Protein AF-A0A512H8Q0-F1 (afdb_monomer_lite)

Structure (mmCIF, N/CA/C/O backbone):
data_AF-A0A512H8Q0-F1
#
_entry.id   AF-A0A512H8Q0-F1
#
loop_
_atom_site.group_PDB
_atom_site.id
_atom_site.type_symbol
_atom_site.label_atom_id
_atom_site.label_alt_id
_atom_site.label_comp_id
_atom_site.label_asym_id
_atom_site.label_entity_id
_atom_site.label_seq_id
_atom_site.pdbx_PDB_ins_code
_atom_site.Cartn_x
_atom_site.Cartn_y
_atom_site.Cartn_z
_atom_site.occupancy
_atom_site.B_iso_or_equiv
_atom_site.auth_seq_id
_atom_site.auth_comp_id
_atom_site.auth_asym_id
_atom_site.auth_atom_id
_atom_site.pdbx_PDB_model_num
ATOM 1 N N . MET A 1 1 ? 45.459 -10.823 -63.710 1.00 65.31 1 MET A N 1
ATOM 2 C CA . MET A 1 1 ? 44.100 -11.395 -63.594 1.00 65.31 1 MET A CA 1
ATOM 3 C C . MET A 1 1 ? 43.844 -12.108 -62.258 1.00 65.31 1 MET A C 1
ATOM 5 O O . MET A 1 1 ? 42.890 -11.710 -61.610 1.00 65.31 1 MET A O 1
ATOM 9 N N . PRO A 1 2 ? 44.660 -13.067 -61.760 1.00 81.81 2 PRO A N 1
ATOM 10 C CA . PRO A 1 2 ? 44.341 -13.763 -60.498 1.00 81.81 2 PRO A CA 1
ATOM 11 C C . PRO A 1 2 ? 44.539 -12.912 -59.225 1.00 81.81 2 PRO A C 1
ATOM 13 O O . PRO A 1 2 ? 43.829 -13.104 -58.246 1.00 81.81 2 PRO A O 1
ATOM 16 N N . LEU A 1 3 ? 45.464 -11.941 -59.235 1.00 86.94 3 LEU A N 1
ATOM 17 C CA . LEU A 1 3 ? 45.763 -11.101 -58.062 1.00 86.94 3 LEU A CA 1
ATOM 18 C C . LEU A 1 3 ? 44.633 -10.124 -57.687 1.00 86.94 3 LEU A C 1
ATOM 20 O O . LEU A 1 3 ? 44.423 -9.879 -56.505 1.00 86.94 3 LEU A O 1
ATOM 24 N N . GLN A 1 4 ? 43.886 -9.599 -58.666 1.00 89.19 4 GLN A N 1
ATOM 25 C CA . GLN A 1 4 ? 42.731 -8.720 -58.412 1.00 89.19 4 GLN A CA 1
ATOM 26 C C . GLN A 1 4 ? 41.608 -9.466 -57.691 1.00 89.19 4 GLN A C 1
ATOM 28 O O . GLN A 1 4 ? 41.115 -8.989 -56.680 1.00 89.19 4 GLN A O 1
ATOM 33 N N . LEU A 1 5 ? 41.282 -10.678 -58.150 1.00 90.75 5 LEU A N 1
ATOM 34 C CA . LEU A 1 5 ? 40.279 -11.530 -57.505 1.00 90.75 5 LEU A CA 1
ATOM 35 C C . LEU A 1 5 ? 40.657 -11.873 -56.058 1.00 90.75 5 LEU A C 1
ATOM 37 O O . LEU A 1 5 ? 39.789 -11.949 -55.192 1.00 90.75 5 LEU A O 1
ATOM 41 N N . LEU A 1 6 ? 41.951 -12.060 -55.786 1.00 93.88 6 LEU A N 1
ATOM 42 C CA . LEU A 1 6 ? 42.441 -12.367 -54.444 1.00 93.88 6 LEU A CA 1
ATOM 43 C C . LEU A 1 6 ? 42.351 -11.148 -53.508 1.00 93.88 6 LEU A C 1
ATOM 45 O O . LEU A 1 6 ? 41.933 -11.292 -52.357 1.00 93.88 6 LEU A O 1
ATOM 49 N N . LEU A 1 7 ? 42.684 -9.950 -54.003 1.00 94.81 7 LEU A N 1
ATOM 50 C CA . LEU A 1 7 ? 42.545 -8.701 -53.248 1.00 94.81 7 LEU A CA 1
ATOM 51 C C . LEU A 1 7 ? 41.072 -8.389 -52.951 1.00 94.81 7 LEU A C 1
ATOM 53 O O . LEU A 1 7 ? 40.727 -8.156 -51.793 1.00 94.81 7 LEU A O 1
ATOM 57 N N . ASP A 1 8 ? 40.206 -8.465 -53.964 1.00 94.25 8 ASP A N 1
ATOM 58 C CA . ASP A 1 8 ? 38.769 -8.218 -53.815 1.00 94.25 8 ASP A CA 1
ATOM 59 C C . ASP A 1 8 ? 38.135 -9.214 -52.841 1.00 94.25 8 ASP A C 1
ATOM 61 O O . ASP A 1 8 ? 37.398 -8.820 -51.937 1.00 94.25 8 ASP A O 1
ATOM 65 N N . GLY A 1 9 ? 38.486 -10.499 -52.947 1.00 95.62 9 GLY A N 1
ATOM 66 C CA . GLY A 1 9 ? 38.035 -11.516 -51.998 1.00 95.62 9 GLY A CA 1
ATOM 67 C C . GLY A 1 9 ? 38.455 -11.200 -50.561 1.00 95.62 9 GLY A C 1
ATOM 68 O O . GLY A 1 9 ? 37.642 -11.295 -49.641 1.00 95.62 9 GLY A O 1
ATOM 69 N N . THR A 1 10 ? 39.698 -10.756 -50.364 1.00 95.81 10 THR A N 1
ATOM 70 C CA . THR A 1 10 ? 40.208 -10.388 -49.034 1.00 95.81 10 THR A CA 1
ATOM 71 C C . THR A 1 10 ? 39.464 -9.176 -48.465 1.00 95.81 10 THR A C 1
ATOM 73 O O . THR A 1 10 ? 39.086 -9.189 -47.293 1.00 95.81 10 THR A O 1
ATOM 76 N N . ILE A 1 11 ? 39.194 -8.154 -49.286 1.00 96.25 11 ILE A N 1
ATOM 77 C CA . ILE A 1 11 ? 38.436 -6.961 -48.878 1.00 96.25 11 ILE A CA 1
ATOM 78 C C . ILE A 1 11 ? 37.004 -7.333 -48.491 1.00 96.25 11 ILE A C 1
ATOM 80 O O . ILE A 1 11 ? 36.524 -6.885 -47.451 1.00 96.25 11 ILE A O 1
ATOM 84 N N . ILE A 1 12 ? 36.333 -8.179 -49.279 1.00 97.00 12 ILE A N 1
ATOM 85 C CA . ILE A 1 12 ? 34.968 -8.638 -48.981 1.00 97.00 12 ILE A CA 1
ATOM 86 C C . ILE A 1 12 ? 34.927 -9.359 -47.631 1.00 97.00 12 ILE A C 1
ATOM 88 O O . ILE A 1 12 ? 34.054 -9.078 -46.808 1.00 97.00 12 ILE A O 1
ATOM 92 N N . VAL A 1 13 ? 35.886 -10.254 -47.373 1.00 97.25 13 VAL A N 1
ATOM 93 C CA . VAL A 1 13 ? 35.975 -10.969 -46.091 1.00 97.25 13 VAL A CA 1
ATOM 94 C C . VAL A 1 13 ? 36.216 -9.994 -44.938 1.00 97.25 13 VAL A C 1
ATOM 96 O O . VAL A 1 13 ? 35.521 -10.064 -43.924 1.00 97.25 13 VAL A O 1
ATOM 99 N N . LEU A 1 14 ? 37.148 -9.051 -45.092 1.00 96.12 14 LEU A N 1
ATOM 100 C CA . LEU A 1 14 ? 37.460 -8.068 -44.052 1.00 96.12 14 LEU A CA 1
ATOM 101 C C . LEU A 1 14 ? 36.260 -7.156 -43.750 1.00 96.12 14 LEU A C 1
ATOM 103 O O . LEU 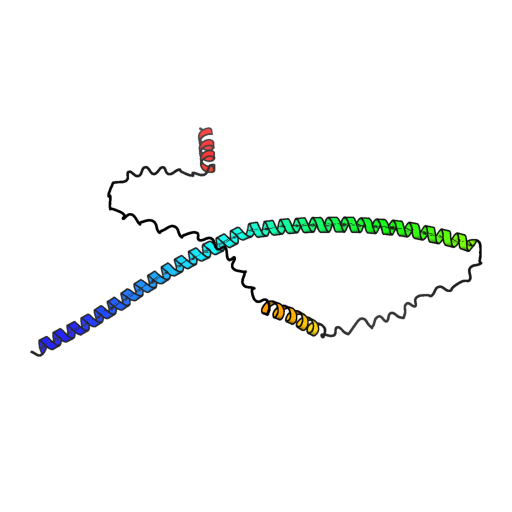A 1 14 ? 35.976 -6.855 -42.589 1.00 96.12 14 LEU A O 1
ATOM 107 N N . LEU A 1 15 ? 35.512 -6.772 -44.785 1.00 97.06 15 LEU A N 1
ATOM 108 C CA . LEU A 1 15 ? 34.300 -5.973 -44.655 1.00 97.06 15 LEU A CA 1
ATOM 109 C C . LEU A 1 15 ? 33.194 -6.741 -43.924 1.00 97.06 15 LEU A C 1
ATOM 111 O O . LEU A 1 15 ? 32.548 -6.182 -43.039 1.00 97.06 15 LEU A O 1
ATOM 115 N N . LEU A 1 16 ? 32.996 -8.021 -44.246 1.00 97.62 16 LEU A N 1
ATOM 116 C CA . LEU A 1 16 ? 32.020 -8.867 -43.553 1.00 97.62 16 LEU A CA 1
ATOM 117 C C . LEU A 1 16 ? 32.330 -8.981 -42.058 1.00 97.62 16 LEU A C 1
ATOM 119 O O . LEU A 1 16 ? 31.420 -8.856 -41.237 1.00 97.62 16 LEU A O 1
ATOM 123 N N . VAL A 1 17 ? 33.604 -9.156 -41.697 1.00 97.38 17 VAL A N 1
ATOM 124 C CA . VAL A 1 17 ? 34.037 -9.178 -40.290 1.00 97.38 17 VAL A CA 1
ATOM 125 C C . VAL A 1 17 ? 33.731 -7.843 -39.606 1.00 97.38 17 VAL A C 1
ATOM 127 O O . VAL A 1 17 ? 33.172 -7.829 -38.508 1.00 97.38 17 VAL A O 1
ATOM 130 N N . PHE A 1 18 ? 34.033 -6.721 -40.263 1.00 96.69 18 PHE A N 1
ATOM 131 C CA . PHE A 1 18 ? 33.781 -5.390 -39.711 1.00 96.69 18 PHE A CA 1
ATOM 132 C C . PHE A 1 18 ? 32.287 -5.111 -39.503 1.00 96.69 18 PHE A C 1
ATOM 134 O O . PHE A 1 18 ? 31.881 -4.656 -38.432 1.00 96.69 18 PHE A O 1
ATOM 141 N N . ILE A 1 19 ? 31.453 -5.434 -40.493 1.00 96.00 19 ILE A N 1
ATOM 142 C CA . ILE A 1 19 ? 29.995 -5.295 -40.391 1.00 96.00 19 ILE A CA 1
ATOM 143 C C . ILE A 1 19 ? 29.460 -6.185 -39.264 1.00 96.00 19 ILE A C 1
ATOM 145 O O . ILE A 1 19 ? 28.655 -5.726 -38.451 1.00 96.00 19 ILE A O 1
ATOM 149 N N . GLY A 1 20 ? 29.937 -7.429 -39.165 1.00 96.19 20 GLY A N 1
ATOM 150 C CA . GLY A 1 20 ? 29.571 -8.336 -38.078 1.00 96.19 20 GLY A CA 1
ATOM 151 C C . GLY A 1 20 ? 29.873 -7.744 -36.699 1.00 96.19 20 GLY A C 1
ATOM 152 O O . GLY A 1 20 ? 29.010 -7.752 -35.817 1.00 96.19 20 GLY A O 1
ATOM 153 N N . TYR A 1 21 ? 31.058 -7.153 -36.533 1.00 95.00 21 TYR A N 1
ATOM 154 C CA . TYR A 1 21 ? 31.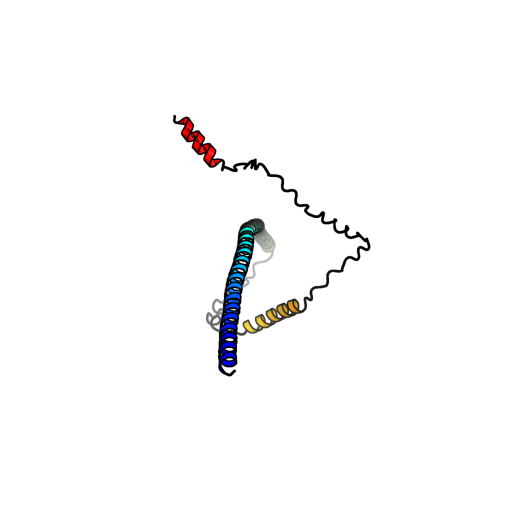446 -6.478 -35.295 1.00 95.00 21 TYR A CA 1
ATOM 155 C C . TYR A 1 21 ? 30.569 -5.252 -34.993 1.00 95.00 21 TYR A C 1
ATOM 157 O O . TYR A 1 21 ? 30.090 -5.096 -33.867 1.00 95.00 21 TYR A O 1
ATOM 165 N N . ALA A 1 22 ? 30.285 -4.420 -36.001 1.00 94.38 22 ALA A N 1
ATOM 166 C CA . ALA A 1 22 ? 29.418 -3.252 -35.853 1.00 94.38 22 ALA A CA 1
ATOM 167 C C . ALA A 1 22 ? 27.994 -3.634 -35.401 1.00 94.38 22 ALA A C 1
ATOM 169 O O . ALA A 1 22 ? 27.418 -2.974 -34.530 1.00 94.38 22 ALA A O 1
ATOM 170 N N . VAL A 1 23 ? 27.436 -4.725 -35.938 1.00 94.75 23 VAL A N 1
ATOM 171 C CA . VAL A 1 23 ? 26.112 -5.233 -35.537 1.00 94.75 23 VAL A CA 1
ATOM 172 C C . VAL A 1 23 ? 26.125 -5.745 -34.097 1.00 94.75 23 VAL A C 1
ATOM 174 O O . VAL A 1 23 ? 25.214 -5.417 -33.333 1.00 94.75 23 VAL A O 1
ATOM 177 N N . LEU A 1 24 ? 27.143 -6.516 -33.701 1.00 91.50 24 LEU A N 1
ATOM 178 C CA . LEU A 1 24 ? 27.253 -7.036 -32.334 1.00 91.50 24 LEU A CA 1
ATOM 179 C C . LEU A 1 24 ? 27.324 -5.894 -31.312 1.00 91.50 24 LEU A C 1
ATOM 181 O O . LEU A 1 24 ? 26.572 -5.886 -30.335 1.00 91.50 24 LEU A O 1
ATOM 185 N N . LEU A 1 25 ? 28.154 -4.890 -31.591 1.00 89.62 25 LEU A N 1
ATOM 186 C CA . LEU A 1 25 ? 28.318 -3.722 -30.731 1.00 89.62 25 LEU A CA 1
ATOM 187 C C . LEU A 1 25 ? 27.028 -2.893 -30.630 1.00 89.62 25 LEU A C 1
ATOM 189 O O . LEU A 1 25 ? 26.637 -2.473 -29.539 1.00 89.62 25 LEU A O 1
ATOM 193 N N . SER A 1 26 ? 26.325 -2.702 -31.752 1.00 90.38 26 SER A N 1
ATOM 194 C CA . SER A 1 26 ? 25.041 -1.990 -31.780 1.00 90.38 26 SER A CA 1
ATOM 195 C C . SER A 1 26 ? 23.987 -2.671 -30.902 1.00 90.38 26 SER A C 1
ATOM 197 O O . SER A 1 26 ? 23.238 -1.996 -30.190 1.00 90.38 26 SER A O 1
ATOM 199 N N . ARG A 1 27 ? 23.949 -4.009 -30.900 1.00 90.62 27 ARG A N 1
ATOM 200 C CA . ARG A 1 27 ? 23.045 -4.776 -30.030 1.00 90.62 27 ARG A CA 1
ATOM 201 C C . ARG A 1 27 ? 23.411 -4.607 -28.560 1.00 90.62 27 ARG A C 1
ATOM 203 O O . ARG A 1 27 ? 22.538 -4.299 -27.759 1.00 90.62 27 ARG A O 1
ATOM 210 N N . GLN A 1 28 ? 24.695 -4.697 -28.230 1.00 88.75 28 GLN A N 1
ATOM 211 C CA . GLN A 1 28 ? 25.172 -4.589 -26.850 1.00 88.75 28 GLN A CA 1
ATOM 212 C C . GLN A 1 28 ? 24.880 -3.211 -26.232 1.00 88.75 28 GLN A C 1
ATOM 214 O O . GLN A 1 28 ? 24.461 -3.119 -25.078 1.00 88.75 28 GLN A O 1
ATOM 219 N N . LEU A 1 29 ? 25.008 -2.139 -27.021 1.00 83.56 29 LEU A N 1
ATOM 220 C CA . LEU A 1 29 ? 24.623 -0.784 -26.610 1.00 83.56 29 LEU A CA 1
ATOM 221 C C . LEU A 1 29 ? 23.106 -0.628 -26.423 1.00 83.56 29 LEU A C 1
ATOM 223 O O . LEU A 1 29 ? 22.670 0.066 -25.501 1.00 83.56 29 LEU A O 1
ATOM 227 N N . LYS A 1 30 ? 22.294 -1.264 -27.280 1.00 87.50 30 LYS A N 1
ATOM 228 C CA . LYS A 1 30 ? 20.827 -1.239 -27.164 1.00 87.50 30 LYS A CA 1
ATOM 229 C C . LYS A 1 30 ? 20.333 -2.008 -25.943 1.00 87.50 30 LYS A C 1
ATOM 231 O O . LYS A 1 30 ? 19.488 -1.484 -25.223 1.00 87.50 30 LYS A O 1
ATOM 236 N N . ASP A 1 31 ? 20.876 -3.192 -25.682 1.00 86.69 31 ASP A N 1
ATOM 237 C CA . ASP A 1 31 ? 20.482 -4.017 -24.536 1.00 86.69 31 ASP A CA 1
ATOM 238 C C . ASP A 1 31 ? 20.836 -3.324 -23.215 1.00 86.69 31 ASP A C 1
ATOM 240 O O . ASP A 1 31 ? 20.024 -3.279 -22.291 1.00 86.69 31 ASP A O 1
ATOM 244 N N . LEU A 1 32 ? 22.002 -2.676 -23.143 1.00 80.94 32 LEU A N 1
ATOM 245 C CA . LEU A 1 32 ? 22.404 -1.945 -21.943 1.00 80.94 32 LEU A CA 1
ATOM 246 C C . LEU A 1 32 ? 21.523 -0.713 -21.681 1.00 80.94 32 LEU A C 1
ATOM 248 O O . LEU A 1 32 ? 21.196 -0.429 -20.529 1.00 80.94 32 LEU A O 1
ATOM 252 N N . ARG A 1 33 ? 21.112 0.006 -22.735 1.00 88.06 33 ARG A N 1
ATOM 253 C CA . ARG A 1 33 ? 20.141 1.109 -22.629 1.00 88.06 33 ARG A CA 1
ATOM 254 C C . ARG A 1 33 ? 18.773 0.610 -22.179 1.00 88.06 33 ARG A C 1
ATOM 256 O O . ARG A 1 33 ? 18.234 1.134 -21.213 1.00 88.06 33 ARG A O 1
ATOM 263 N N . ARG A 1 34 ? 18.266 -0.450 -22.809 1.00 89.00 34 ARG A N 1
ATOM 264 C CA . ARG A 1 34 ? 16.981 -1.059 -22.454 1.00 89.00 34 ARG A CA 1
ATOM 265 C C . ARG A 1 34 ? 16.946 -1.497 -20.989 1.00 89.00 34 ARG A C 1
ATOM 267 O O . ARG A 1 34 ? 15.969 -1.211 -20.307 1.00 89.00 34 ARG A O 1
ATOM 274 N N . ASN A 1 35 ? 18.017 -2.118 -20.497 1.00 85.19 35 ASN A N 1
ATOM 275 C CA . ASN A 1 35 ? 18.108 -2.529 -19.095 1.00 85.19 35 ASN A CA 1
ATOM 276 C C . ASN A 1 35 ? 18.095 -1.324 -18.142 1.00 85.19 35 ASN A C 1
ATOM 278 O O . ASN A 1 35 ? 17.470 -1.387 -17.088 1.00 85.19 35 ASN A O 1
ATOM 282 N N . ARG A 1 36 ? 18.751 -0.211 -18.503 1.00 87.88 36 ARG A N 1
ATOM 283 C CA . ARG A 1 36 ? 18.692 1.032 -17.712 1.00 87.88 36 ARG A CA 1
ATOM 284 C C . ARG A 1 36 ? 17.281 1.619 -17.688 1.00 87.88 36 ARG A C 1
ATOM 286 O O . ARG A 1 36 ? 16.812 1.991 -16.617 1.00 87.88 36 ARG A O 1
ATOM 293 N N . ASP A 1 37 ? 16.602 1.652 -18.830 1.00 90.81 37 ASP A N 1
ATOM 294 C CA . ASP A 1 37 ? 15.233 2.168 -18.938 1.00 90.81 37 ASP A CA 1
ATOM 295 C C . ASP A 1 37 ? 14.238 1.303 -18.149 1.00 90.81 37 ASP A C 1
ATOM 297 O O . ASP A 1 37 ? 13.334 1.818 -17.492 1.00 90.81 37 ASP A O 1
ATOM 301 N N . GLU A 1 38 ? 14.407 -0.019 -18.181 1.00 91.50 38 GLU A N 1
ATOM 302 C CA . GLU A 1 38 ? 13.594 -0.957 -17.407 1.00 91.50 38 GLU A CA 1
ATOM 303 C C . GLU A 1 38 ? 13.810 -0.786 -15.899 1.00 91.50 38 GLU A C 1
ATOM 305 O O . GLU A 1 38 ? 12.839 -0.699 -15.150 1.00 91.50 38 GLU A O 1
ATOM 310 N N . MET A 1 39 ? 15.060 -0.631 -15.455 1.00 91.00 39 MET A N 1
ATOM 311 C CA . MET A 1 39 ? 15.367 -0.333 -14.052 1.00 91.00 39 MET A CA 1
ATOM 312 C C . MET A 1 39 ? 14.781 1.007 -13.612 1.00 91.00 39 MET A C 1
ATOM 314 O O . MET A 1 39 ? 14.199 1.089 -12.532 1.00 91.00 39 MET A O 1
ATOM 318 N N . ALA A 1 40 ? 14.863 2.040 -14.456 1.00 93.62 40 ALA A N 1
ATOM 319 C CA . ALA A 1 40 ? 14.232 3.326 -14.178 1.00 93.62 40 ALA A CA 1
ATOM 320 C C . ALA A 1 40 ? 12.716 3.165 -13.984 1.00 93.62 40 ALA A C 1
ATOM 322 O O . ALA A 1 40 ? 12.167 3.661 -13.000 1.00 93.62 40 ALA A O 1
ATOM 323 N N . ARG A 1 41 ? 12.042 2.392 -14.848 1.00 94.81 41 ARG A N 1
ATOM 324 C CA . ARG A 1 41 ? 10.612 2.081 -14.678 1.00 94.81 41 ARG A CA 1
ATOM 325 C C . ARG A 1 41 ? 10.340 1.342 -13.372 1.00 94.81 41 ARG A C 1
ATOM 327 O O . ARG A 1 41 ? 9.460 1.765 -12.628 1.00 94.81 41 ARG A O 1
ATOM 334 N N . ILE A 1 42 ? 11.103 0.296 -13.055 1.00 95.38 42 ILE A N 1
ATOM 335 C CA . ILE A 1 42 ? 10.925 -0.462 -11.808 1.00 95.38 42 ILE A CA 1
ATOM 336 C C . ILE A 1 42 ? 11.054 0.465 -10.599 1.00 95.38 42 ILE A C 1
ATOM 338 O O . ILE A 1 42 ? 10.168 0.464 -9.749 1.00 95.38 42 ILE A O 1
ATOM 342 N N . ILE A 1 43 ? 12.083 1.315 -10.556 1.00 95.12 43 ILE A N 1
ATOM 343 C CA . ILE A 1 43 ? 12.289 2.280 -9.468 1.00 95.12 43 ILE A CA 1
ATOM 344 C C . ILE A 1 43 ? 11.096 3.234 -9.348 1.00 95.12 43 ILE A C 1
ATOM 346 O O . ILE A 1 43 ? 10.610 3.447 -8.239 1.00 95.12 43 ILE A O 1
ATOM 350 N N . THR A 1 44 ? 10.575 3.763 -10.462 1.00 96.25 44 THR A N 1
ATOM 351 C CA . THR A 1 44 ? 9.387 4.637 -10.417 1.00 96.25 44 THR A CA 1
ATOM 352 C C . THR A 1 44 ? 8.159 3.912 -9.869 1.00 96.25 44 THR A C 1
ATOM 354 O O . THR A 1 44 ? 7.510 4.424 -8.961 1.00 96.25 44 THR A O 1
ATOM 357 N N . THR A 1 45 ? 7.878 2.691 -10.334 1.00 95.12 45 THR A N 1
ATOM 358 C CA . THR A 1 45 ? 6.735 1.900 -9.847 1.00 95.12 45 THR A CA 1
ATOM 359 C C . THR A 1 45 ? 6.901 1.455 -8.396 1.00 95.12 45 THR A C 1
ATOM 361 O O . THR A 1 45 ? 5.930 1.416 -7.647 1.00 95.12 45 THR A O 1
ATOM 364 N N . PHE A 1 46 ? 8.130 1.157 -7.972 1.00 95.31 46 PHE A N 1
ATOM 365 C CA . PHE A 1 46 ? 8.451 0.813 -6.594 1.00 95.31 46 PHE A CA 1
ATOM 366 C C . PHE A 1 46 ? 8.270 2.018 -5.671 1.00 95.31 46 PHE A C 1
ATOM 368 O O . PHE A 1 46 ? 7.686 1.876 -4.597 1.00 95.31 46 PHE A O 1
ATOM 375 N N . ASN A 1 47 ? 8.712 3.203 -6.098 1.00 96.31 47 ASN A N 1
ATOM 376 C CA . ASN A 1 47 ? 8.493 4.441 -5.358 1.00 96.31 47 ASN A CA 1
ATOM 377 C C . ASN A 1 47 ? 6.992 4.755 -5.266 1.00 96.31 47 ASN A C 1
ATOM 379 O O . ASN A 1 47 ? 6.488 4.982 -4.174 1.00 96.31 47 ASN A O 1
ATOM 383 N N . GLU A 1 48 ? 6.237 4.639 -6.364 1.00 95.88 48 GLU A N 1
ATOM 384 C CA . GLU A 1 48 ? 4.778 4.818 -6.334 1.00 95.88 48 GLU A CA 1
ATOM 385 C C . GLU A 1 48 ? 4.092 3.822 -5.381 1.00 95.88 48 GLU A C 1
ATOM 387 O O . GLU A 1 48 ? 3.231 4.203 -4.584 1.00 95.88 48 GLU A O 1
ATOM 392 N N . ALA A 1 49 ? 4.481 2.544 -5.427 1.00 94.38 49 ALA A N 1
ATOM 393 C CA . ALA A 1 49 ? 3.954 1.520 -4.529 1.00 94.38 49 ALA A CA 1
ATOM 394 C C . ALA A 1 49 ? 4.299 1.814 -3.061 1.00 94.38 49 ALA A C 1
ATOM 396 O O . ALA A 1 49 ? 3.437 1.670 -2.192 1.00 94.38 49 ALA A O 1
ATOM 397 N N . THR A 1 50 ? 5.524 2.270 -2.793 1.00 95.94 50 THR A N 1
ATOM 398 C CA . THR A 1 50 ? 5.987 2.659 -1.454 1.00 95.94 50 THR A CA 1
ATOM 399 C C . THR A 1 50 ? 5.223 3.879 -0.951 1.00 95.94 50 THR A C 1
ATOM 401 O O . THR A 1 50 ? 4.644 3.819 0.129 1.00 95.94 50 THR A O 1
ATOM 404 N N . ALA A 1 51 ? 5.083 4.929 -1.762 1.00 95.06 51 ALA A N 1
ATOM 405 C CA . ALA A 1 51 ? 4.295 6.113 -1.428 1.00 95.06 51 ALA A CA 1
ATOM 406 C C . ALA A 1 51 ? 2.822 5.761 -1.155 1.00 95.06 51 ALA A C 1
ATOM 408 O O . ALA A 1 51 ? 2.209 6.273 -0.216 1.00 95.06 51 ALA A O 1
ATOM 409 N N . ARG A 1 52 ? 2.236 4.836 -1.929 1.00 93.06 52 ARG A N 1
ATOM 410 C CA . ARG A 1 52 ? 0.876 4.330 -1.678 1.00 93.06 52 ARG A CA 1
ATOM 411 C C . ARG A 1 52 ? 0.791 3.551 -0.361 1.00 93.06 52 ARG A C 1
ATOM 413 O O . ARG A 1 52 ? -0.217 3.676 0.337 1.00 93.06 52 ARG A O 1
ATOM 420 N N . ALA A 1 53 ? 1.810 2.765 -0.020 1.00 94.75 53 ALA A N 1
ATOM 421 C CA . ALA A 1 53 ? 1.881 2.044 1.249 1.00 94.75 53 ALA A CA 1
ATOM 422 C C . ALA A 1 53 ? 2.019 3.010 2.438 1.00 94.75 53 ALA A C 1
ATOM 424 O O . ALA A 1 53 ? 1.245 2.909 3.391 1.00 94.75 53 ALA A O 1
ATOM 425 N N . GLU A 1 54 ? 2.914 3.996 2.346 1.00 95.44 54 GLU A N 1
ATOM 426 C CA . GLU A 1 54 ? 3.089 5.064 3.338 1.00 95.44 54 GLU A CA 1
ATOM 427 C C . GLU A 1 54 ? 1.794 5.856 3.545 1.00 95.44 54 GLU A C 1
ATOM 429 O O . GLU A 1 54 ? 1.367 6.060 4.681 1.00 95.44 54 GLU A O 1
ATOM 434 N N . ALA A 1 55 ? 1.090 6.204 2.462 1.00 93.69 55 ALA A N 1
ATOM 435 C CA . ALA A 1 55 ? -0.221 6.852 2.523 1.00 93.69 55 ALA A CA 1
ATOM 436 C C . ALA A 1 55 ? -1.330 5.944 3.098 1.00 93.69 55 ALA A C 1
ATOM 438 O O . ALA A 1 55 ? -2.366 6.434 3.565 1.00 93.69 55 ALA A O 1
ATOM 439 N N . GLY A 1 56 ? -1.140 4.623 3.079 1.00 93.50 56 GLY A N 1
ATOM 440 C CA . GLY A 1 56 ? -2.049 3.638 3.666 1.00 93.50 56 GLY A CA 1
ATOM 441 C C . GLY A 1 56 ? -1.957 3.556 5.192 1.00 93.50 56 GLY A C 1
ATOM 442 O O . GLY A 1 56 ? -2.985 3.387 5.850 1.00 93.50 56 GLY A O 1
ATOM 443 N N . ILE A 1 57 ? -0.767 3.748 5.768 1.00 95.62 57 ILE A N 1
ATOM 444 C CA . ILE A 1 57 ? -0.523 3.708 7.223 1.00 95.62 57 ILE A CA 1
ATOM 445 C C . ILE A 1 57 ? -1.462 4.640 8.013 1.00 95.62 57 ILE A C 1
ATOM 447 O O . ILE A 1 57 ? -2.128 4.156 8.932 1.00 95.62 57 ILE A O 1
ATOM 451 N N . PRO A 1 58 ? -1.597 5.944 7.689 1.00 94.69 58 PRO A N 1
ATOM 452 C CA . PRO A 1 58 ? -2.484 6.829 8.440 1.00 94.69 58 PRO A CA 1
ATOM 453 C C . PRO A 1 58 ? -3.958 6.441 8.284 1.00 94.69 58 PRO A C 1
ATOM 455 O O . PRO A 1 58 ? -4.734 6.603 9.224 1.00 94.69 58 PRO A O 1
ATOM 458 N N . ARG A 1 59 ? -4.357 5.879 7.135 1.00 93.69 59 ARG A N 1
ATOM 459 C CA . ARG A 1 59 ? -5.729 5.385 6.922 1.00 93.69 59 ARG A CA 1
ATOM 460 C C . ARG A 1 59 ? -6.022 4.169 7.794 1.00 93.69 59 ARG A C 1
ATOM 462 O O . ARG A 1 59 ? -7.073 4.122 8.431 1.00 93.69 59 ARG A O 1
ATOM 469 N N . LEU A 1 60 ? -5.092 3.215 7.852 1.00 94.94 60 LEU A N 1
ATOM 470 C CA . LEU A 1 60 ? -5.195 2.049 8.729 1.00 94.94 60 LEU A CA 1
ATOM 471 C C . LEU A 1 60 ? -5.232 2.475 10.195 1.00 94.94 60 LEU A C 1
ATOM 473 O O . LEU A 1 60 ? -6.102 2.019 10.930 1.00 94.94 60 LEU A O 1
ATOM 477 N N . ARG A 1 61 ? -4.362 3.407 10.597 1.00 96.44 61 ARG A N 1
ATOM 478 C CA . ARG A 1 61 ? -4.361 3.967 11.952 1.00 96.44 61 ARG A CA 1
ATOM 479 C C . ARG A 1 61 ? -5.697 4.622 12.294 1.00 96.44 61 ARG A C 1
ATOM 481 O O . ARG A 1 61 ? -6.269 4.303 13.327 1.00 96.44 61 ARG A O 1
ATOM 488 N N . LYS A 1 62 ? -6.224 5.483 11.421 1.00 96.44 62 LYS A N 1
ATOM 489 C CA . LYS A 1 62 ? -7.526 6.133 11.624 1.00 96.44 62 LYS A CA 1
ATOM 490 C C . LYS A 1 62 ? -8.652 5.105 11.761 1.00 96.44 62 LYS A C 1
ATOM 492 O O . LYS A 1 62 ? -9.456 5.202 12.679 1.00 96.44 62 LYS A O 1
ATOM 497 N N . THR A 1 63 ? -8.669 4.096 10.893 1.00 95.19 63 THR A N 1
ATOM 498 C CA . THR A 1 63 ? -9.671 3.018 10.937 1.00 95.19 63 THR A CA 1
ATOM 499 C C . THR A 1 63 ? -9.555 2.206 12.229 1.00 95.19 63 THR A C 1
ATOM 501 O O . THR A 1 63 ? -10.566 1.869 12.836 1.00 95.19 63 THR A O 1
ATOM 504 N N . ALA A 1 64 ? -8.333 1.923 12.684 1.00 95.94 64 ALA A N 1
ATOM 505 C CA . ALA A 1 64 ? -8.087 1.231 13.944 1.00 95.94 64 ALA A CA 1
ATOM 506 C C . ALA A 1 64 ? -8.510 2.072 15.160 1.00 95.94 64 ALA A C 1
ATOM 508 O O . ALA A 1 64 ? -9.102 1.533 16.089 1.00 95.94 64 ALA A O 1
ATOM 509 N N . GLU A 1 65 ? -8.260 3.385 15.149 1.00 97.06 65 GLU A N 1
ATOM 510 C CA . GLU A 1 65 ? -8.725 4.305 16.195 1.00 97.06 65 GLU A CA 1
ATOM 511 C C . GLU A 1 65 ? -10.260 4.390 16.231 1.00 97.06 65 GLU A C 1
ATOM 513 O O . GLU A 1 65 ? -10.856 4.335 17.306 1.00 97.06 65 GLU A O 1
ATOM 518 N N . GLU A 1 66 ? -10.920 4.473 15.073 1.00 96.44 66 GLU A N 1
ATOM 519 C CA . GLU A 1 66 ? -12.385 4.465 14.967 1.00 96.44 66 GLU A CA 1
ATOM 520 C C . GLU A 1 66 ? -12.988 3.139 15.452 1.00 96.44 66 GLU A C 1
ATOM 522 O O . GLU A 1 66 ? -13.912 3.145 16.268 1.00 96.44 66 GLU A O 1
ATOM 527 N N . ALA A 1 67 ? -12.433 2.006 15.016 1.00 95.56 67 ALA A N 1
ATOM 528 C CA . ALA A 1 67 ? -12.844 0.684 15.482 1.00 95.56 67 ALA A CA 1
ATOM 529 C C . ALA A 1 67 ? -12.600 0.510 16.990 1.00 95.56 67 ALA A C 1
ATOM 531 O O . ALA A 1 67 ? -13.441 -0.053 17.689 1.00 95.56 67 ALA A O 1
ATOM 532 N N . GLY A 1 68 ? -11.485 1.038 17.504 1.00 96.00 68 GLY A N 1
ATOM 533 C CA . GLY A 1 68 ? -11.159 1.044 18.927 1.00 96.00 68 GLY A CA 1
ATOM 534 C C . GLY A 1 68 ? -12.180 1.822 19.754 1.00 96.00 68 GLY A C 1
ATOM 535 O O . GLY A 1 68 ? -12.660 1.302 20.757 1.00 96.00 68 GLY A O 1
ATOM 536 N N . ARG A 1 69 ? -12.582 3.019 19.305 1.00 97.00 69 ARG A N 1
ATOM 537 C CA . ARG A 1 69 ? -13.644 3.806 19.962 1.00 97.00 69 ARG A CA 1
ATOM 538 C C . ARG A 1 69 ? -14.987 3.078 19.949 1.00 97.00 69 ARG A C 1
ATOM 540 O O . ARG A 1 69 ? -15.638 2.987 20.981 1.00 97.00 69 ARG A O 1
ATOM 547 N N . ALA A 1 70 ? -15.379 2.511 18.807 1.00 96.12 70 ALA A N 1
ATOM 548 C CA . ALA A 1 70 ? -16.628 1.757 18.702 1.00 96.12 70 ALA A CA 1
ATOM 549 C C . ALA A 1 70 ? -16.645 0.518 19.619 1.00 96.12 70 ALA A C 1
ATOM 551 O O . ALA A 1 70 ? -17.683 0.170 20.195 1.00 96.12 70 ALA A O 1
ATOM 552 N N . LEU A 1 71 ? -15.495 -0.148 19.767 1.00 96.94 71 LEU A N 1
ATOM 553 C CA . LEU A 1 71 ? -15.337 -1.268 20.686 1.00 96.94 71 LEU A CA 1
ATOM 554 C C . LEU A 1 71 ? -15.408 -0.810 22.146 1.00 96.94 71 LEU A C 1
ATOM 556 O O . LEU A 1 71 ? -16.123 -1.437 22.923 1.00 96.94 71 LEU A O 1
ATOM 560 N N . ASP A 1 72 ? -14.724 0.274 22.513 1.00 97.25 72 ASP A N 1
ATOM 561 C CA . ASP A 1 72 ? -14.751 0.819 23.876 1.00 97.25 72 ASP A CA 1
ATOM 562 C C . ASP A 1 72 ? -16.169 1.243 24.287 1.00 97.25 72 ASP A C 1
ATOM 564 O O . ASP A 1 72 ? -16.650 0.849 25.350 1.00 97.25 72 ASP A O 1
ATOM 568 N N . ASP A 1 73 ? -16.907 1.906 23.392 1.00 97.50 73 ASP A N 1
ATOM 569 C CA . ASP A 1 73 ? -18.324 2.233 23.591 1.00 97.50 73 ASP A CA 1
ATOM 570 C C . ASP A 1 73 ? -19.173 0.977 23.832 1.00 97.50 73 ASP A C 1
ATOM 572 O O . ASP A 1 73 ? -20.062 0.957 24.689 1.00 97.50 73 ASP A O 1
ATOM 576 N N . SER A 1 74 ? -18.916 -0.087 23.069 1.00 96.44 74 SER A N 1
ATOM 577 C CA . SER A 1 74 ? -19.640 -1.355 23.196 1.00 96.44 74 SER A CA 1
ATOM 578 C C . SER A 1 74 ? -19.306 -2.068 24.508 1.00 96.44 74 SER A C 1
ATOM 580 O O . SER A 1 74 ? -20.205 -2.582 25.177 1.00 96.44 74 SER A O 1
ATOM 582 N N . VAL A 1 75 ? -18.035 -2.056 24.915 1.00 97.69 75 VAL A N 1
ATOM 583 C CA . VAL A 1 75 ? -17.573 -2.605 26.197 1.00 97.69 75 VAL A CA 1
ATOM 584 C C . VAL A 1 75 ? -18.154 -1.812 27.364 1.00 97.69 75 VAL A C 1
ATOM 586 O O . VAL A 1 75 ? -18.618 -2.413 28.332 1.00 97.69 75 VAL A O 1
ATOM 589 N N . SER A 1 76 ? -18.179 -0.483 27.272 1.00 97.62 76 SER A N 1
ATOM 590 C CA . SER A 1 76 ? -18.779 0.398 28.274 1.00 97.62 76 SER A CA 1
ATOM 591 C C . SER A 1 76 ? -20.266 0.083 28.466 1.00 97.62 76 SER A C 1
ATOM 593 O O . SER A 1 76 ? -20.692 -0.222 29.580 1.00 97.62 76 SER A O 1
ATOM 595 N N . LYS A 1 77 ? -21.036 -0.004 27.372 1.00 96.88 77 LYS A N 1
ATOM 596 C CA . LYS A 1 77 ? -22.455 -0.408 27.410 1.00 96.88 77 LYS A CA 1
ATOM 597 C C . LYS A 1 77 ? -22.655 -1.793 28.023 1.00 96.88 77 LYS A C 1
ATOM 599 O O . LYS A 1 77 ? -23.562 -1.980 28.831 1.00 96.88 77 LYS A O 1
ATOM 604 N N . ALA A 1 78 ? -21.812 -2.762 27.664 1.00 97.25 78 ALA A N 1
ATOM 605 C CA . ALA A 1 78 ? -21.879 -4.108 28.224 1.00 97.25 78 ALA A CA 1
ATOM 606 C C . ALA A 1 78 ? -21.585 -4.123 29.734 1.00 97.25 78 ALA A C 1
ATOM 608 O O . ALA A 1 78 ? -22.240 -4.858 30.471 1.00 97.25 78 ALA A O 1
ATOM 609 N N . ARG A 1 79 ? -20.638 -3.300 30.210 1.00 97.31 79 ARG A N 1
ATOM 610 C CA . ARG A 1 79 ? -20.350 -3.137 31.645 1.00 97.31 79 ARG A CA 1
ATOM 611 C C . ARG A 1 79 ? -21.537 -2.535 32.387 1.00 97.31 79 ARG A C 1
ATOM 613 O O . ARG A 1 79 ? -21.954 -3.118 33.379 1.00 97.31 79 ARG A O 1
ATOM 620 N N . THR A 1 80 ? -22.126 -1.455 31.872 1.00 97.25 80 THR A N 1
ATOM 621 C CA . THR A 1 80 ? -23.339 -0.864 32.459 1.00 97.25 80 THR A CA 1
ATOM 622 C C . THR A 1 80 ? -24.468 -1.887 32.542 1.00 97.25 80 THR A C 1
ATOM 624 O O . THR A 1 80 ? -25.032 -2.089 33.610 1.00 97.25 80 THR A O 1
ATOM 627 N N . LEU A 1 81 ? -24.733 -2.622 31.458 1.00 97.12 81 LEU A N 1
ATOM 628 C CA . LEU A 1 81 ? -25.774 -3.651 31.453 1.00 97.12 81 LEU A CA 1
ATOM 629 C C . LEU A 1 81 ? -25.483 -4.786 32.448 1.00 97.12 81 LEU A C 1
ATOM 631 O O . LEU A 1 81 ? -26.399 -5.301 33.086 1.00 97.12 81 LEU A O 1
ATOM 635 N N . ARG A 1 82 ? -24.213 -5.186 32.592 1.00 97.06 82 ARG A N 1
ATOM 636 C CA . ARG A 1 82 ? -23.789 -6.173 33.595 1.00 97.06 82 ARG A CA 1
ATOM 637 C C . ARG A 1 82 ? -24.067 -5.671 35.009 1.00 97.06 82 ARG A C 1
ATOM 639 O O . ARG A 1 82 ? -24.522 -6.451 35.841 1.00 97.06 82 ARG A O 1
ATOM 646 N N . ASP A 1 83 ? -23.774 -4.407 35.280 1.00 97.50 83 ASP A N 1
ATOM 647 C CA . ASP A 1 83 ? -24.002 -3.794 36.589 1.00 97.50 83 ASP A CA 1
ATOM 648 C C . ASP A 1 83 ? -25.501 -3.690 36.897 1.00 97.50 83 ASP A C 1
ATOM 650 O O . ASP A 1 83 ? -25.926 -4.070 37.988 1.00 97.50 83 ASP A O 1
ATOM 654 N N . ASP A 1 84 ? -26.317 -3.311 35.911 1.00 96.62 84 ASP A N 1
ATOM 655 C CA . ASP A 1 84 ? -27.779 -3.289 36.032 1.00 96.62 84 ASP A CA 1
ATOM 656 C C . ASP A 1 84 ? -28.352 -4.693 36.290 1.00 96.62 84 ASP A C 1
ATOM 658 O O . ASP A 1 84 ? -29.214 -4.879 37.154 1.00 96.62 84 ASP A O 1
ATOM 662 N N . LEU A 1 85 ? -27.855 -5.710 35.575 1.00 97.25 85 LEU A N 1
ATOM 663 C CA . LEU A 1 85 ? -28.236 -7.107 35.799 1.00 97.25 85 LEU A CA 1
ATOM 664 C C . LEU A 1 85 ? -27.830 -7.585 37.196 1.00 97.25 85 LEU A C 1
ATOM 666 O O . LEU A 1 85 ? -28.638 -8.224 37.870 1.00 97.25 85 LEU A O 1
ATOM 670 N N . ALA A 1 86 ? -26.620 -7.257 37.653 1.00 96.75 86 ALA A N 1
ATOM 671 C CA . ALA A 1 86 ? -26.166 -7.591 39.002 1.00 96.75 86 ALA A CA 1
ATOM 672 C C . ALA A 1 86 ? -27.065 -6.943 40.069 1.00 96.75 86 ALA A C 1
ATOM 674 O O . ALA A 1 86 ? -27.490 -7.620 41.007 1.00 96.75 86 ALA A O 1
ATOM 675 N N . TYR A 1 87 ? -27.439 -5.675 39.876 1.00 97.12 87 TYR A N 1
ATOM 676 C CA . TYR A 1 87 ? -28.362 -4.963 40.759 1.00 97.12 87 TYR A CA 1
ATOM 677 C C . TYR A 1 87 ? -29.755 -5.611 40.801 1.00 97.12 87 TYR A C 1
ATOM 679 O O . TYR A 1 87 ? -30.335 -5.791 41.876 1.00 97.12 87 TYR A O 1
ATOM 687 N N . MET A 1 88 ? -30.303 -5.998 39.644 1.00 96.88 88 MET A N 1
ATOM 688 C CA . MET A 1 88 ? -31.593 -6.691 39.587 1.00 96.88 88 MET A CA 1
ATOM 689 C C . MET A 1 88 ? -31.551 -8.052 40.284 1.00 96.88 88 MET A C 1
ATOM 691 O O . MET A 1 88 ? -32.515 -8.398 40.965 1.00 96.88 88 MET A O 1
ATOM 695 N N . VAL A 1 89 ? -30.453 -8.803 40.152 1.00 95.81 89 VAL A N 1
ATOM 696 C CA . VAL A 1 89 ? -30.277 -10.098 40.830 1.00 95.81 89 VAL A CA 1
ATOM 697 C C . VAL A 1 89 ? -30.235 -9.920 42.345 1.00 95.81 89 VAL A C 1
ATOM 699 O O . VAL A 1 89 ? -30.977 -10.602 43.046 1.00 95.81 89 VAL A O 1
ATOM 702 N N . GLU A 1 90 ? -29.452 -8.969 42.857 1.00 96.00 90 GLU A N 1
ATOM 703 C CA . GLU A 1 90 ? -29.378 -8.692 44.298 1.00 96.00 90 GLU A CA 1
ATOM 704 C C . GLU A 1 90 ? -30.743 -8.265 44.864 1.00 96.00 90 GLU A C 1
ATOM 706 O O . GLU A 1 90 ? -31.180 -8.715 45.928 1.00 96.00 90 GLU A O 1
ATOM 711 N N . ARG A 1 91 ? -31.485 -7.445 44.112 1.00 94.75 91 ARG A N 1
ATOM 712 C CA . ARG A 1 91 ? -32.831 -7.032 44.514 1.00 94.75 91 ARG A CA 1
ATOM 713 C C . ARG A 1 91 ? -33.843 -8.178 44.446 1.00 94.75 91 ARG A C 1
ATOM 715 O O . ARG A 1 91 ? -34.698 -8.270 45.330 1.00 94.75 91 ARG A O 1
ATOM 722 N N . ALA A 1 92 ? -33.753 -9.041 43.436 1.00 94.75 92 ALA A N 1
ATOM 723 C CA . ALA A 1 92 ? -34.595 -10.225 43.298 1.00 94.75 92 ALA A CA 1
ATOM 724 C C . ALA A 1 92 ? -34.337 -11.238 44.421 1.00 94.75 92 ALA A C 1
ATOM 726 O O . ALA A 1 92 ? -35.301 -11.758 44.977 1.00 94.75 92 ALA A O 1
ATOM 727 N N . ASP A 1 93 ? -33.080 -11.453 44.811 1.00 94.69 93 ASP A N 1
ATOM 728 C CA . ASP A 1 93 ? -32.702 -12.325 45.930 1.00 94.69 93 ASP A CA 1
ATOM 729 C C . ASP A 1 93 ? -33.296 -11.829 47.262 1.00 94.69 93 ASP A C 1
ATOM 731 O O . ASP A 1 93 ? -33.928 -12.580 48.015 1.00 94.69 93 ASP A O 1
ATOM 735 N N . GLY A 1 94 ? -33.243 -10.512 47.493 1.00 93.69 94 GLY A N 1
ATOM 736 C CA . GLY A 1 94 ? -33.918 -9.881 48.628 1.00 93.69 94 GLY A CA 1
ATOM 737 C C . GLY A 1 94 ? -35.445 -10.053 48.605 1.00 93.69 94 GLY A C 1
ATOM 738 O O . GLY A 1 94 ? -36.063 -10.258 49.655 1.00 93.69 94 GLY A O 1
ATOM 739 N N . MET A 1 95 ? -36.082 -9.993 47.429 1.00 92.00 95 MET A N 1
ATOM 740 C CA . MET A 1 95 ? -37.523 -10.255 47.293 1.00 92.00 95 MET A CA 1
ATOM 741 C C . MET A 1 95 ? -37.867 -11.737 47.475 1.00 92.00 95 MET A C 1
ATOM 743 O O . MET A 1 95 ? -38.859 -12.042 48.140 1.00 92.00 95 MET A O 1
ATOM 747 N N . ALA A 1 96 ? -37.044 -12.648 46.955 1.00 94.50 96 ALA A N 1
ATOM 748 C CA . ALA A 1 96 ? -37.200 -14.089 47.116 1.00 94.50 96 ALA A CA 1
ATOM 749 C C . ALA A 1 96 ? -37.101 -14.495 48.592 1.00 94.50 96 ALA A C 1
ATOM 751 O O . ALA A 1 96 ? -37.983 -15.196 49.085 1.00 94.50 96 ALA A O 1
ATOM 752 N N . THR A 1 97 ? -36.124 -13.957 49.329 1.00 93.06 97 THR A N 1
ATOM 753 C CA . THR A 1 97 ? -35.962 -14.185 50.777 1.00 93.06 97 THR A CA 1
ATOM 754 C C . THR A 1 97 ? -37.191 -13.721 51.574 1.00 93.06 97 THR A C 1
ATOM 756 O O . THR A 1 97 ? -37.671 -14.400 52.488 1.00 93.06 97 THR A O 1
ATOM 759 N N . ARG A 1 98 ? -37.762 -12.562 51.215 1.00 91.25 98 ARG A N 1
ATOM 760 C CA . ARG A 1 98 ? -38.994 -12.049 51.844 1.00 91.25 98 ARG A CA 1
ATOM 761 C C . ARG A 1 98 ? -40.207 -12.913 51.518 1.00 91.25 98 ARG A C 1
ATOM 763 O O . ARG A 1 98 ? -41.015 -13.169 52.409 1.00 91.25 98 ARG A O 1
ATOM 770 N N . LEU A 1 99 ? -40.334 -13.363 50.270 1.00 91.44 99 LEU A N 1
ATOM 771 C CA . LEU A 1 99 ? -41.410 -14.255 49.844 1.00 91.44 99 LEU A CA 1
ATOM 772 C C . LEU A 1 99 ? -41.309 -15.613 50.547 1.00 91.44 99 LEU A C 1
ATOM 774 O O . LEU A 1 99 ? -42.318 -16.107 51.042 1.00 91.44 99 LEU A O 1
ATOM 778 N N . GLU A 1 100 ? -40.108 -16.186 50.652 1.00 90.88 100 GLU A N 1
ATOM 779 C CA . GLU A 1 100 ? -39.862 -17.417 51.407 1.00 90.88 100 GLU A CA 1
ATOM 780 C C . GLU A 1 100 ? -40.307 -17.258 52.864 1.00 90.88 100 GLU A C 1
ATOM 782 O O . GLU A 1 100 ? -41.057 -18.093 53.374 1.00 90.88 100 GLU A O 1
ATOM 787 N N . THR A 1 101 ? -39.913 -16.156 53.508 1.00 91.62 101 THR A N 1
ATOM 788 C CA . THR A 1 101 ? -40.309 -15.848 54.888 1.00 91.62 101 THR A CA 1
ATOM 789 C C . THR A 1 101 ? -41.829 -15.715 55.010 1.00 91.62 101 THR A C 1
ATOM 791 O O . THR A 1 101 ? -42.426 -16.352 55.872 1.00 91.62 101 THR A O 1
ATOM 794 N N . ALA A 1 102 ? -42.484 -14.963 54.118 1.00 89.56 102 ALA A N 1
ATOM 795 C CA . ALA A 1 102 ? -43.935 -14.775 54.129 1.00 89.56 102 ALA A CA 1
ATOM 796 C C . ALA A 1 102 ? -44.704 -16.090 53.905 1.00 89.56 102 ALA A C 1
ATOM 798 O O . ALA A 1 102 ? -45.662 -16.379 54.623 1.00 89.56 102 ALA A O 1
ATOM 799 N N . VAL A 1 103 ? -44.264 -16.925 52.956 1.00 91.75 103 VAL A N 1
ATOM 800 C CA . VAL A 1 103 ? -44.851 -18.251 52.696 1.00 91.75 103 VAL A CA 1
ATOM 801 C C . VAL A 1 103 ? -44.623 -19.186 53.883 1.00 91.75 103 VAL A C 1
ATOM 803 O O . VAL A 1 103 ? -45.523 -19.945 54.250 1.00 91.75 103 VAL A O 1
ATOM 806 N N . ARG A 1 104 ? -43.443 -19.136 54.511 1.00 90.56 104 ARG A N 1
ATOM 807 C CA . ARG A 1 104 ? -43.139 -19.914 55.717 1.00 90.56 104 ARG A CA 1
ATOM 808 C C . ARG A 1 104 ? -43.994 -19.472 56.900 1.00 90.56 104 ARG A C 1
ATOM 810 O O . ARG A 1 104 ? -44.490 -20.342 57.602 1.00 90.56 104 ARG A O 1
ATOM 817 N N . SER A 1 105 ? -44.228 -18.176 57.090 1.00 86.19 105 SER A N 1
ATOM 818 C CA . SER A 1 105 ? -45.145 -17.658 58.112 1.00 86.19 105 SER A CA 1
ATOM 819 C C . SER A 1 105 ? -46.601 -18.046 57.837 1.00 86.19 105 SER A C 1
ATOM 821 O O . SER A 1 105 ? -47.291 -18.461 58.762 1.00 86.19 105 SER A O 1
ATOM 823 N N . ALA A 1 106 ? -47.054 -17.995 56.580 1.00 82.31 106 ALA A N 1
ATOM 824 C CA . ALA A 1 106 ? -48.398 -18.434 56.195 1.00 82.31 106 ALA A CA 1
ATOM 825 C C . ALA A 1 106 ? -48.601 -19.945 56.418 1.00 82.31 106 ALA A C 1
ATOM 827 O O . ALA A 1 106 ? -49.626 -20.357 56.950 1.00 82.31 106 ALA A O 1
ATOM 828 N N . ARG A 1 107 ? -47.599 -20.778 56.091 1.00 79.19 107 ARG A N 1
ATOM 829 C CA . ARG A 1 107 ? -47.605 -22.219 56.424 1.00 79.19 107 ARG A CA 1
ATOM 830 C C . ARG A 1 107 ? -47.394 -22.493 57.913 1.00 79.19 107 ARG A C 1
ATOM 832 O O . ARG A 1 107 ? -47.860 -23.502 58.417 1.00 79.19 107 ARG A O 1
ATOM 839 N N . GLY A 1 108 ? -46.710 -21.607 58.629 1.00 62.88 108 GLY A N 1
ATOM 840 C CA . GLY A 1 108 ? -46.487 -21.707 60.072 1.00 62.88 108 GLY A CA 1
ATOM 841 C C . GLY A 1 108 ? -47.757 -21.529 60.909 1.00 62.88 108 GLY A C 1
ATOM 842 O O . GLY A 1 108 ? -47.742 -21.878 62.086 1.00 62.88 108 GLY A O 1
ATOM 843 N N . GLY A 1 109 ? -48.848 -21.032 60.310 1.00 57.25 109 GLY A N 1
ATOM 844 C CA . GLY A 1 109 ? -50.184 -21.001 60.912 1.00 57.25 109 GLY A CA 1
ATOM 845 C C . GLY A 1 109 ? -50.980 -22.304 60.759 1.00 57.25 109 GLY A C 1
ATOM 846 O O . GLY A 1 109 ? -51.859 -22.570 61.572 1.00 57.25 109 GLY A O 1
ATOM 847 N N . GLU A 1 110 ? -50.649 -23.155 59.783 1.00 54.81 110 GLU A N 1
ATOM 848 C CA . GLU A 1 110 ? -51.324 -24.435 59.544 1.00 54.81 110 GLU A CA 1
ATOM 849 C C . GLU A 1 110 ? -50.313 -25.514 59.130 1.00 54.81 110 GLU A C 1
ATOM 851 O O . GLU A 1 110 ? -49.886 -25.600 57.980 1.00 54.81 110 GLU A O 1
ATOM 856 N N . GLY A 1 111 ? -49.967 -26.394 60.073 1.00 51.09 111 GLY A N 1
ATOM 857 C CA . GLY A 1 111 ? -49.326 -27.671 59.756 1.00 51.09 111 GLY A CA 1
ATOM 858 C C . GLY A 1 111 ? -47.886 -27.809 60.240 1.00 51.09 111 GLY A C 1
ATOM 859 O O . GLY A 1 111 ? -46.923 -27.454 59.566 1.00 51.09 111 GLY A O 1
ATOM 860 N N . LYS A 1 112 ? -47.773 -28.439 61.412 1.00 50.47 112 LYS A N 1
ATOM 861 C CA . LYS A 1 112 ? -46.639 -29.225 61.922 1.00 50.47 112 LYS A CA 1
ATOM 862 C C . LYS A 1 112 ? -45.676 -29.706 60.814 1.00 50.47 112 LYS A C 1
ATOM 864 O O . LYS A 1 112 ? -46.126 -30.387 59.891 1.00 50.47 112 LYS A O 1
ATOM 869 N N . PRO A 1 113 ? -44.359 -29.435 60.903 1.00 49.75 113 PRO A N 1
ATOM 870 C CA . PRO A 1 113 ? -43.431 -29.834 59.857 1.00 49.75 113 PRO A CA 1
ATOM 871 C C . PRO A 1 113 ? -43.231 -31.351 59.903 1.00 49.75 113 PRO A C 1
ATOM 873 O O . PRO A 1 113 ? -42.622 -31.889 60.827 1.00 49.75 113 PRO A O 1
ATOM 876 N N . ALA A 1 114 ? -43.748 -32.049 58.891 1.00 52.97 114 ALA A N 1
ATOM 877 C CA . ALA A 1 114 ? -43.260 -33.370 58.536 1.00 52.97 114 ALA A CA 1
ATOM 878 C C . ALA A 1 114 ? -41.822 -33.198 58.035 1.00 52.97 114 ALA A C 1
ATOM 880 O O 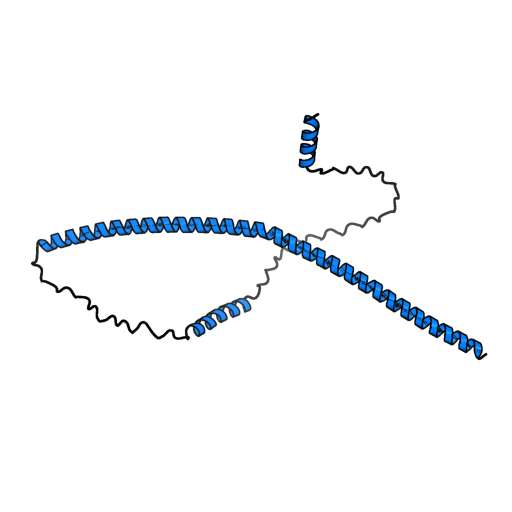. ALA A 1 114 ? -41.584 -32.571 57.000 1.00 52.97 114 ALA A O 1
ATOM 881 N N . ALA A 1 115 ? -40.875 -33.705 58.820 1.00 49.34 115 ALA A N 1
ATOM 882 C CA . ALA A 1 115 ? -39.480 -33.828 58.448 1.00 49.34 115 ALA A CA 1
ATOM 883 C C . ALA A 1 115 ? -39.388 -34.558 57.100 1.00 49.34 115 ALA A C 1
ATOM 885 O O . ALA A 1 115 ? -39.641 -35.756 57.007 1.00 49.34 115 ALA A O 1
ATOM 886 N N . ARG A 1 116 ? -39.075 -33.812 56.040 1.00 56.25 116 ARG A N 1
ATOM 887 C CA . ARG A 1 116 ? -38.477 -34.382 54.837 1.00 56.25 116 ARG A CA 1
ATOM 888 C C . ARG A 1 116 ? -36.985 -34.449 55.105 1.00 56.25 116 ARG A C 1
ATOM 890 O O . ARG A 1 116 ? -36.373 -33.415 55.369 1.00 56.25 116 ARG A O 1
ATOM 897 N N . ASP A 1 117 ? -36.447 -35.660 55.058 1.00 55.50 117 ASP A N 1
ATOM 898 C CA . ASP A 1 117 ? -35.016 -35.913 55.118 1.00 55.50 117 ASP A CA 1
ATOM 899 C C . ASP A 1 117 ? -34.269 -35.002 54.135 1.00 55.50 117 ASP A C 1
ATOM 901 O O . ASP A 1 117 ? -34.688 -34.871 52.976 1.00 55.50 117 ASP A O 1
ATOM 905 N N . PRO A 1 118 ? -33.159 -34.369 54.551 1.00 56.19 118 PRO A N 1
ATOM 906 C CA . PRO A 1 118 ? -32.259 -33.759 53.599 1.00 56.19 118 PRO A CA 1
ATOM 907 C C . PRO A 1 118 ? -31.671 -34.893 52.759 1.00 56.19 118 PRO A C 1
ATOM 909 O O . PRO A 1 118 ? -30.944 -35.747 53.267 1.00 56.19 118 PRO A O 1
ATOM 912 N N . VAL A 1 119 ? -31.988 -34.906 51.463 1.00 59.41 119 VAL A N 1
ATOM 913 C CA . VAL A 1 119 ? -31.231 -35.683 50.481 1.00 59.41 119 VAL A CA 1
ATOM 914 C C . VAL A 1 119 ? -29.794 -35.182 50.563 1.00 59.41 119 VAL A C 1
ATOM 916 O O . VAL A 1 119 ? -29.451 -34.118 50.051 1.00 59.41 119 VAL A O 1
ATOM 919 N N . ARG A 1 120 ? -28.968 -35.924 51.297 1.00 61.16 120 ARG A N 1
ATOM 920 C CA . ARG A 1 120 ? -27.524 -35.748 51.357 1.00 61.16 120 ARG A CA 1
ATOM 921 C C . ARG A 1 120 ? -27.001 -36.021 49.944 1.00 61.16 120 ARG A C 1
ATOM 923 O O . ARG A 1 120 ? -27.188 -37.143 49.474 1.00 61.16 120 ARG A O 1
ATOM 930 N N . PRO A 1 121 ? -26.369 -35.056 49.256 1.00 59.47 121 PRO A N 1
ATOM 931 C CA . PRO A 1 121 ? -25.641 -35.384 48.045 1.00 59.47 121 PRO A CA 1
ATOM 932 C C . PRO A 1 121 ? -24.507 -36.322 48.463 1.00 59.47 121 PRO A C 1
ATOM 934 O O . PRO A 1 121 ? -23.683 -35.971 49.310 1.00 59.47 121 PRO A O 1
ATOM 937 N N . ASP A 1 122 ? -24.530 -37.544 47.943 1.00 54.12 122 ASP A N 1
ATOM 938 C CA . ASP A 1 122 ? -23.458 -38.513 48.114 1.00 54.12 122 ASP A CA 1
ATOM 939 C C . ASP A 1 122 ? -22.186 -37.961 47.441 1.00 54.12 122 ASP A C 1
ATOM 941 O O . ASP A 1 122 ? -22.179 -37.780 46.222 1.00 54.12 122 ASP A O 1
ATOM 945 N N . PRO A 1 123 ? -21.099 -37.672 48.183 1.00 58.28 123 PRO A N 1
ATOM 946 C CA . PRO A 1 123 ? -19.858 -37.197 47.587 1.00 58.28 123 PRO A CA 1
ATOM 947 C C . PRO A 1 123 ? -19.032 -38.322 46.939 1.00 58.28 123 PRO A C 1
ATOM 949 O O . PRO A 1 123 ? -17.883 -38.086 46.572 1.00 58.28 123 PRO A O 1
ATOM 952 N N . ARG A 1 124 ? -19.566 -39.544 46.798 1.00 52.59 124 ARG A N 1
ATOM 953 C CA . ARG A 1 124 ? -18.857 -40.690 46.200 1.00 52.59 124 ARG A CA 1
ATOM 954 C C . ARG A 1 124 ? -19.440 -41.192 44.876 1.00 52.59 124 ARG A C 1
ATOM 956 O O . ARG A 1 124 ? -19.095 -42.286 44.452 1.00 52.59 124 ARG A O 1
ATOM 963 N N . ALA A 1 125 ? -20.237 -40.374 44.189 1.00 49.19 125 ALA A N 1
ATOM 964 C CA . ALA A 1 125 ? -20.658 -40.616 42.802 1.00 49.19 125 ALA A CA 1
ATOM 965 C C . ALA A 1 125 ? -20.092 -39.585 41.802 1.00 49.19 125 ALA A C 1
ATOM 967 O O . ALA A 1 125 ? -20.625 -39.400 40.712 1.00 49.19 125 ALA A O 1
ATOM 968 N N . VAL A 1 126 ? -18.997 -38.914 42.162 1.00 53.84 126 VAL A N 1
ATOM 969 C CA . VAL A 1 126 ? -18.088 -38.278 41.200 1.00 53.84 126 VAL A CA 1
ATOM 970 C C . VAL A 1 126 ? -16.778 -39.044 41.250 1.00 53.84 126 VAL A C 1
ATOM 972 O O . VAL A 1 126 ? -15.834 -38.673 41.945 1.00 53.84 126 VAL A O 1
ATOM 975 N N . ASP A 1 127 ? -16.760 -40.177 40.550 1.00 45.16 127 ASP A N 1
ATOM 976 C CA . ASP A 1 127 ? -15.536 -40.909 40.268 1.00 45.16 127 ASP A CA 1
ATOM 977 C C . ASP A 1 127 ? -14.532 -39.963 39.604 1.00 45.16 127 ASP A C 1
ATOM 979 O O . ASP A 1 127 ? -14.634 -39.607 38.428 1.00 45.16 127 ASP A O 1
ATOM 983 N N . ALA A 1 128 ? -13.510 -39.591 40.369 1.00 51.75 128 ALA A N 1
ATOM 984 C CA . ALA A 1 128 ? -12.329 -38.850 39.939 1.00 51.75 128 ALA A CA 1
ATOM 985 C C . ALA A 1 128 ? -11.404 -39.686 39.022 1.00 51.75 128 ALA A C 1
ATOM 987 O O . ALA A 1 128 ? -10.183 -39.570 39.079 1.00 51.75 128 ALA A O 1
ATOM 988 N N . ARG A 1 129 ? -11.977 -40.554 38.179 1.00 46.31 129 ARG A N 1
ATOM 989 C CA . ARG A 1 129 ? -11.275 -41.365 37.169 1.00 46.31 129 ARG A CA 1
ATOM 990 C C . ARG A 1 129 ? -11.948 -41.378 35.793 1.00 46.31 129 ARG A C 1
ATOM 992 O O . ARG A 1 129 ? -11.480 -42.088 34.915 1.00 46.31 129 ARG A O 1
ATOM 999 N N . ALA A 1 130 ? -12.984 -40.566 35.571 1.00 45.19 130 ALA A N 1
ATOM 1000 C CA . ALA A 1 130 ? -13.647 -40.435 34.267 1.00 45.19 130 ALA A CA 1
ATOM 1001 C C . ALA A 1 130 ? -13.357 -39.102 33.540 1.00 45.19 130 ALA A C 1
ATOM 1003 O O . ALA A 1 130 ? -14.076 -38.740 32.613 1.00 45.19 130 ALA A O 1
ATOM 1004 N N . VAL A 1 131 ? -12.315 -38.361 33.946 1.00 51.09 131 VAL A N 1
ATOM 1005 C CA . VAL A 1 131 ? -11.871 -37.118 33.268 1.00 51.09 131 VAL A CA 1
ATOM 1006 C C . VAL A 1 131 ? -10.489 -37.279 32.609 1.00 51.09 131 VAL A C 1
ATOM 1008 O O . VAL A 1 131 ? -9.965 -36.347 32.009 1.00 51.09 131 VAL A O 1
ATOM 1011 N N . GLU A 1 132 ? -9.916 -38.483 32.632 1.00 50.31 132 GLU A N 1
ATOM 1012 C CA . GLU A 1 132 ? -8.766 -38.838 31.798 1.00 50.31 132 GLU A CA 1
ATOM 1013 C C . GLU A 1 132 ? -9.199 -39.878 30.760 1.00 50.31 132 GLU A C 1
ATOM 1015 O O . GLU A 1 132 ? -9.757 -40.911 31.111 1.00 50.31 132 GLU A O 1
ATOM 1020 N N . ALA A 1 133 ? -8.902 -39.593 29.489 1.00 53.03 133 ALA A N 1
ATOM 1021 C CA . ALA A 1 133 ? -9.089 -40.446 28.310 1.00 53.03 133 ALA A CA 1
ATOM 1022 C C . ALA A 1 133 ? -10.497 -40.495 27.676 1.00 53.03 133 ALA A C 1
ATOM 1024 O O . ALA A 1 133 ? -11.199 -41.494 27.762 1.00 53.03 133 ALA A O 1
ATOM 1025 N N . HIS A 1 134 ? -10.849 -39.454 26.910 1.00 51.25 134 HIS A N 1
ATOM 1026 C CA . HIS A 1 134 ? -11.065 -39.608 25.458 1.00 51.25 134 HIS A CA 1
ATOM 1027 C C . HIS A 1 134 ? -11.155 -38.227 24.782 1.00 51.25 134 HIS A C 1
ATOM 1029 O O . HIS A 1 134 ? -12.229 -37.691 24.524 1.00 51.25 134 HIS A O 1
ATOM 1035 N N . VAL A 1 135 ? -10.002 -37.627 24.471 1.00 53.66 135 VAL A N 1
ATOM 1036 C CA . VAL A 1 135 ? -9.942 -36.647 23.378 1.00 53.66 135 VAL A CA 1
ATOM 1037 C C . VAL A 1 135 ? -9.855 -37.476 22.105 1.00 53.66 135 VAL A C 1
ATOM 1039 O O . VAL A 1 135 ? -8.775 -37.872 21.675 1.00 53.66 135 VAL A O 1
ATOM 1042 N N . ASP A 1 136 ? -11.015 -37.838 21.565 1.00 43.97 136 ASP A N 1
ATOM 1043 C CA . ASP A 1 136 ? -11.087 -38.465 20.255 1.00 43.97 136 ASP A CA 1
ATOM 1044 C C . ASP A 1 136 ? -10.677 -37.430 19.203 1.00 43.97 136 ASP A C 1
ATOM 1046 O O . ASP A 1 136 ? -11.342 -36.414 18.979 1.00 43.97 136 ASP A O 1
ATOM 1050 N N . LEU A 1 137 ? -9.556 -37.712 18.545 1.00 54.16 137 LEU A N 1
ATOM 1051 C CA . LEU A 1 137 ? -8.983 -36.989 17.412 1.00 54.16 137 LEU A CA 1
ATOM 1052 C C . LEU A 1 137 ? -9.845 -37.190 16.142 1.00 54.16 137 LEU A C 1
ATOM 1054 O O . LEU A 1 137 ? -9.352 -37.574 15.088 1.00 54.16 137 LEU A O 1
ATOM 1058 N N . ARG A 1 138 ? -11.165 -37.013 16.261 1.00 48.88 138 ARG A N 1
ATOM 1059 C CA . ARG A 1 138 ? -12.158 -37.113 15.176 1.00 48.88 138 ARG A CA 1
ATOM 1060 C C . ARG A 1 138 ? -12.949 -35.825 14.961 1.00 48.88 138 ARG A C 1
ATOM 1062 O O . ARG A 1 138 ? -13.716 -35.735 14.010 1.00 48.88 138 ARG A O 1
ATOM 1069 N N . THR A 1 139 ? -12.767 -34.811 15.809 1.00 49.22 139 THR A N 1
ATOM 1070 C CA . THR A 1 139 ? -13.468 -33.524 15.647 1.00 49.22 139 THR A CA 1
ATOM 1071 C C . THR A 1 139 ? -12.872 -32.649 14.535 1.00 49.22 139 THR A C 1
ATOM 1073 O O . THR A 1 139 ? -13.537 -31.739 14.049 1.00 49.22 139 THR A O 1
ATOM 1076 N N . THR A 1 140 ? -11.648 -32.941 14.083 1.00 53.25 140 THR A N 1
ATOM 1077 C CA . THR A 1 140 ? -11.003 -32.224 12.970 1.00 53.25 140 THR A CA 1
ATOM 1078 C C . THR A 1 140 ? -11.634 -32.557 11.617 1.00 53.25 140 THR A C 1
ATOM 1080 O O . THR A 1 140 ? -11.700 -31.689 10.760 1.00 53.25 140 THR A O 1
ATOM 1083 N N . ASP A 1 141 ? -12.219 -33.747 11.463 1.00 50.38 141 ASP A N 1
ATOM 1084 C CA . ASP A 1 141 ? -12.842 -34.191 10.204 1.00 50.38 141 ASP A CA 1
ATOM 1085 C C . ASP A 1 141 ? -14.180 -33.469 9.916 1.00 50.38 141 ASP A C 1
ATOM 1087 O O . ASP A 1 141 ? -14.634 -33.361 8.780 1.00 50.38 141 ASP A O 1
ATOM 1091 N N . ARG A 1 142 ? -14.826 -32.900 10.949 1.00 51.09 142 ARG A N 1
ATOM 1092 C CA . ARG A 1 142 ? -16.069 -32.119 10.792 1.00 51.09 142 ARG A CA 1
ATOM 1093 C C . ARG A 1 142 ? -15.812 -30.645 10.445 1.00 51.09 142 ARG A C 1
ATOM 1095 O O . ARG A 1 142 ? -16.722 -29.975 9.961 1.00 51.09 142 ARG A O 1
ATOM 1102 N N . LEU A 1 143 ? -14.599 -30.139 10.676 1.00 53.06 143 LEU A N 1
ATOM 1103 C CA . LEU A 1 143 ? -14.226 -28.757 10.354 1.00 53.06 143 LEU A CA 1
ATOM 1104 C C . LEU A 1 143 ? -13.750 -28.607 8.899 1.00 53.06 143 LEU A C 1
ATOM 1106 O O . LEU A 1 143 ? -13.970 -27.549 8.310 1.00 53.06 143 LEU A O 1
ATOM 1110 N N . ASP A 1 144 ? -13.237 -29.678 8.287 1.00 55.88 144 ASP A N 1
ATOM 1111 C CA . ASP A 1 144 ? -12.878 -29.700 6.861 1.00 55.88 144 ASP A CA 1
ATOM 1112 C C . ASP A 1 144 ? -14.118 -29.612 5.949 1.00 55.88 144 ASP A C 1
ATOM 1114 O O . ASP A 1 144 ? -14.111 -28.914 4.932 1.00 55.88 144 ASP A O 1
ATOM 1118 N N . GLY A 1 145 ? -15.241 -30.217 6.356 1.00 52.62 145 GLY A N 1
ATOM 1119 C CA . GLY A 1 145 ? -16.502 -30.143 5.606 1.00 52.62 145 GLY A CA 1
ATOM 1120 C C . GLY A 1 145 ? -17.144 -28.748 5.588 1.00 52.62 145 GLY A C 1
ATOM 1121 O O . GLY A 1 145 ? -17.803 -28.386 4.616 1.00 52.62 145 GLY A O 1
ATOM 1122 N N . ALA A 1 146 ? -16.933 -27.943 6.635 1.00 56.41 146 ALA A N 1
ATOM 1123 C CA . ALA A 1 146 ? -17.464 -26.581 6.710 1.00 56.41 146 ALA A CA 1
ATOM 1124 C C . ALA A 1 146 ? -16.604 -25.574 5.928 1.00 56.41 146 ALA A C 1
ATOM 1126 O O . ALA A 1 146 ? -17.144 -24.620 5.373 1.00 56.41 146 ALA A O 1
ATOM 1127 N N . ALA A 1 147 ? -15.287 -25.796 5.843 1.00 56.28 147 ALA A N 1
ATOM 1128 C CA . ALA A 1 147 ? -14.394 -24.985 5.016 1.00 56.28 147 ALA A CA 1
ATOM 1129 C C . ALA A 1 147 ? -14.659 -25.195 3.512 1.00 56.28 147 ALA A C 1
ATOM 1131 O O . ALA A 1 147 ? -14.663 -24.228 2.748 1.00 56.28 147 ALA A O 1
ATOM 1132 N N . SER A 1 148 ? -14.987 -26.428 3.103 1.00 58.44 148 SER A N 1
ATOM 1133 C CA . SER A 1 148 ? -15.325 -26.749 1.709 1.00 58.44 148 SER A CA 1
ATOM 1134 C C . SER A 1 148 ? -16.601 -26.052 1.211 1.00 58.44 148 SER A C 1
ATOM 1136 O O . SER A 1 148 ? -16.650 -25.658 0.049 1.00 58.44 148 SER A O 1
ATOM 1138 N N . ASP A 1 149 ? -17.619 -25.864 2.064 1.00 60.62 149 ASP A N 1
ATOM 1139 C CA . ASP A 1 149 ? -18.876 -25.188 1.675 1.00 60.62 149 ASP A CA 1
ATOM 1140 C C . ASP A 1 149 ? -18.698 -23.662 1.514 1.00 60.62 149 ASP A C 1
ATOM 1142 O O . ASP A 1 149 ? -19.503 -22.996 0.863 1.00 60.62 149 ASP A O 1
ATOM 1146 N N . TYR A 1 150 ? -17.626 -23.083 2.070 1.00 61.41 150 TYR A N 1
ATOM 1147 C CA . TYR A 1 150 ? -17.297 -21.668 1.872 1.00 61.41 150 TYR A CA 1
ATOM 1148 C C . TYR A 1 150 ? -16.529 -21.416 0.569 1.00 61.41 150 TYR A C 1
ATOM 1150 O O . TYR A 1 150 ? -16.850 -20.456 -0.138 1.00 61.41 150 TYR A O 1
ATOM 1158 N N . ASP A 1 151 ? -15.569 -22.277 0.221 1.00 63.06 151 ASP A N 1
ATOM 1159 C CA . ASP A 1 151 ? -14.787 -22.146 -1.018 1.00 63.06 151 ASP A CA 1
ATOM 1160 C C . ASP A 1 151 ? -15.656 -22.346 -2.272 1.00 63.06 151 ASP A C 1
ATOM 1162 O O . ASP A 1 151 ? -15.548 -21.585 -3.238 1.00 63.06 151 ASP A O 1
ATOM 1166 N N . ASP A 1 152 ? -16.604 -23.288 -2.233 1.00 61.56 152 ASP A N 1
ATOM 1167 C CA . ASP A 1 152 ? -17.500 -23.564 -3.365 1.00 61.56 152 ASP A CA 1
ATOM 1168 C C . ASP A 1 152 ? -18.494 -22.404 -3.612 1.00 61.56 152 ASP A C 1
ATOM 1170 O O . ASP A 1 152 ? -18.849 -22.075 -4.751 1.00 61.56 152 ASP A O 1
ATOM 1174 N N . ARG A 1 153 ? -18.875 -21.683 -2.546 1.00 60.78 153 ARG A N 1
ATOM 1175 C CA . ARG A 1 153 ? -19.708 -20.468 -2.629 1.00 60.78 153 ARG A CA 1
ATOM 1176 C C . ARG A 1 153 ? -18.942 -19.255 -3.147 1.00 60.78 153 ARG A C 1
ATOM 1178 O O . ARG A 1 153 ? -19.541 -18.421 -3.832 1.00 60.78 153 ARG A O 1
ATOM 1185 N N . LEU A 1 154 ? -17.640 -19.155 -2.867 1.00 62.78 154 LEU A N 1
ATOM 1186 C CA . LEU A 1 154 ? -16.779 -18.120 -3.448 1.00 62.78 154 LEU A CA 1
ATOM 1187 C C . LEU A 1 154 ? -16.523 -18.386 -4.940 1.00 62.78 154 LEU A C 1
ATOM 1189 O O . LEU A 1 154 ? -16.532 -17.450 -5.739 1.00 62.78 154 LEU A O 1
ATOM 1193 N N . ALA A 1 155 ? -16.381 -19.657 -5.331 1.00 61.91 155 ALA A N 1
ATOM 1194 C CA . ALA A 1 155 ? -16.229 -20.071 -6.726 1.00 61.91 155 ALA A CA 1
ATOM 1195 C C . ALA A 1 155 ? -17.520 -19.888 -7.554 1.00 61.91 155 ALA A C 1
ATOM 1197 O O . ALA A 1 155 ? -17.459 -19.545 -8.739 1.00 61.91 155 ALA A O 1
ATOM 1198 N N . GLN A 1 156 ? -18.701 -20.056 -6.942 1.00 63.06 156 GLN A N 1
ATOM 1199 C CA . GLN A 1 156 ? -20.003 -19.825 -7.590 1.00 63.06 156 GLN A CA 1
ATOM 1200 C C . GLN A 1 156 ? -20.463 -18.362 -7.589 1.00 63.06 156 GLN A C 1
ATOM 1202 O O . GLN A 1 156 ? -21.418 -18.020 -8.300 1.00 63.06 156 GLN A O 1
ATOM 1207 N N . ALA A 1 157 ? -19.766 -17.469 -6.881 1.00 61.22 157 ALA A N 1
ATOM 1208 C CA . ALA A 1 157 ? -19.982 -16.029 -6.950 1.00 61.22 157 ALA A CA 1
ATOM 1209 C C . ALA A 1 157 ? -19.456 -15.460 -8.281 1.00 61.22 157 ALA A C 1
ATOM 1211 O O . ALA A 1 157 ? -18.486 -14.705 -8.335 1.00 61.22 157 ALA A O 1
ATOM 1212 N N . ARG A 1 158 ? -20.118 -15.800 -9.396 1.00 63.81 158 ARG A N 1
ATOM 1213 C CA . ARG A 1 158 ? -19.881 -15.125 -10.675 1.00 63.81 158 ARG A CA 1
ATOM 1214 C C . ARG A 1 158 ? -20.110 -13.622 -10.479 1.00 63.81 158 ARG A C 1
ATOM 1216 O O . ARG A 1 158 ? -21.188 -13.245 -10.004 1.00 63.81 158 ARG A O 1
ATOM 1223 N N . PRO A 1 159 ? -19.165 -12.751 -10.877 1.00 58.00 159 PRO A N 1
ATOM 1224 C CA . PRO A 1 159 ? -19.403 -11.319 -10.867 1.00 58.00 159 PRO A CA 1
ATOM 1225 C C . PRO A 1 159 ? -20.588 -11.045 -11.791 1.00 58.00 159 PRO A C 1
ATOM 1227 O O . PRO A 1 159 ? -20.519 -11.260 -13.001 1.00 58.00 159 PRO A O 1
ATOM 1230 N N . ARG A 1 160 ? -21.718 -10.624 -11.213 1.00 58.47 160 ARG A N 1
ATOM 1231 C CA . ARG A 1 160 ? -22.868 -10.188 -12.004 1.00 58.47 160 ARG A CA 1
ATOM 1232 C C . ARG A 1 160 ? -22.397 -9.017 -12.871 1.00 58.47 160 ARG A C 1
ATOM 1234 O O . ARG A 1 160 ? -21.886 -8.046 -12.305 1.00 58.47 160 ARG A O 1
ATOM 1241 N N . PRO A 1 161 ? -22.546 -9.070 -14.206 1.00 57.38 161 PRO A N 1
ATOM 1242 C CA . PRO A 1 161 ? -22.273 -7.909 -15.031 1.00 57.38 161 PRO A CA 1
ATOM 1243 C C . PRO A 1 161 ? -23.197 -6.790 -14.558 1.00 57.38 161 PRO A C 1
ATOM 1245 O O . PRO A 1 161 ? -24.420 -6.934 -14.514 1.00 57.38 161 PRO A O 1
ATOM 1248 N N . ARG A 1 162 ? -22.579 -5.693 -14.120 1.00 58.94 162 ARG A N 1
ATOM 1249 C CA . ARG A 1 162 ? -23.261 -4.453 -13.755 1.00 58.94 162 ARG A CA 1
ATOM 1250 C C . ARG A 1 162 ? -24.169 -4.090 -14.939 1.00 58.94 162 ARG A C 1
ATOM 1252 O O . ARG A 1 162 ? -23.651 -4.049 -16.055 1.00 58.94 162 ARG A O 1
ATOM 1259 N N . PRO A 1 163 ? -25.484 -3.872 -14.757 1.00 54.00 163 PRO A N 1
ATOM 1260 C CA . PRO A 1 163 ? -26.334 -3.495 -15.876 1.00 54.00 163 PRO A CA 1
ATOM 1261 C C . PRO A 1 163 ? -25.781 -2.199 -16.465 1.00 54.00 163 PRO A C 1
ATOM 1263 O O . PRO A 1 163 ? -25.690 -1.181 -15.773 1.00 54.00 163 PRO A O 1
ATOM 1266 N N . ALA A 1 164 ? -25.343 -2.272 -17.722 1.00 56.12 164 ALA A N 1
ATOM 1267 C CA . ALA A 1 164 ? -24.965 -1.110 -18.498 1.00 56.12 164 ALA A CA 1
ATOM 1268 C C . ALA A 1 164 ? -26.192 -0.201 -18.546 1.00 56.12 164 ALA A C 1
ATOM 1270 O O . ALA A 1 164 ? -27.227 -0.556 -19.111 1.00 56.12 164 ALA A O 1
ATOM 1271 N N . ARG A 1 165 ? -26.097 0.939 -17.862 1.00 51.06 165 ARG A N 1
ATOM 1272 C CA . ARG A 1 165 ? -27.116 1.979 -17.885 1.00 51.06 165 ARG A CA 1
ATOM 1273 C C . ARG A 1 165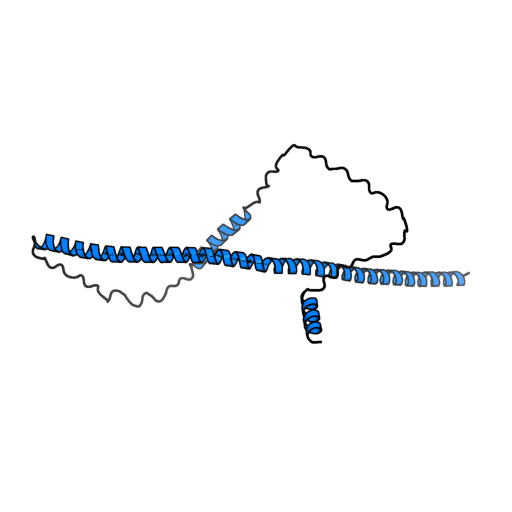 ? -27.222 2.438 -19.337 1.00 51.06 165 ARG A C 1
ATOM 1275 O O . ARG A 1 165 ? -26.297 3.054 -19.859 1.00 51.06 165 ARG A O 1
ATOM 1282 N N . ALA A 1 166 ? -28.308 2.062 -20.002 1.00 55.41 166 ALA A N 1
ATOM 1283 C CA . ALA A 1 166 ? -28.653 2.549 -21.326 1.00 55.41 166 ALA A CA 1
ATOM 1284 C C . ALA A 1 166 ? -29.151 3.995 -21.195 1.00 55.41 166 ALA A C 1
ATOM 1286 O O . ALA A 1 166 ? -30.337 4.274 -21.349 1.00 55.41 166 ALA A O 1
ATOM 1287 N N . ASP A 1 167 ? -28.243 4.917 -20.876 1.00 54.50 167 ASP A N 1
ATOM 1288 C CA . ASP A 1 167 ? -28.521 6.341 -20.990 1.00 54.50 167 ASP A CA 1
ATOM 1289 C C . ASP A 1 167 ? -28.333 6.717 -22.463 1.00 54.50 167 ASP A C 1
ATOM 1291 O O . ASP A 1 167 ? -27.256 7.088 -22.927 1.00 54.50 167 ASP A O 1
ATOM 1295 N N . GLY A 1 168 ? -29.419 6.556 -23.222 1.00 56.25 168 GLY A N 1
ATOM 1296 C CA . GLY A 1 168 ? -29.574 7.028 -24.594 1.00 56.25 168 GLY A CA 1
ATOM 1297 C C . GLY A 1 168 ? -29.614 8.552 -24.660 1.00 56.25 168 GLY A C 1
ATOM 1298 O O . GLY A 1 168 ? -30.640 9.145 -24.989 1.00 56.25 168 GLY A O 1
ATOM 1299 N N . ARG A 1 169 ? -28.494 9.203 -24.347 1.00 50.75 169 ARG A N 1
ATOM 1300 C CA . ARG A 1 169 ? -28.292 10.625 -24.611 1.00 50.75 169 ARG A CA 1
ATOM 1301 C C . ARG A 1 169 ? -26.912 10.789 -25.225 1.00 50.75 169 ARG A C 1
ATOM 1303 O O . ARG A 1 169 ? -25.904 10.788 -24.529 1.00 50.75 169 ARG A O 1
ATOM 1310 N N . GLY A 1 170 ? -26.892 10.866 -26.555 1.00 55.69 170 GLY A N 1
ATOM 1311 C CA . GLY A 1 170 ? -25.693 11.155 -27.322 1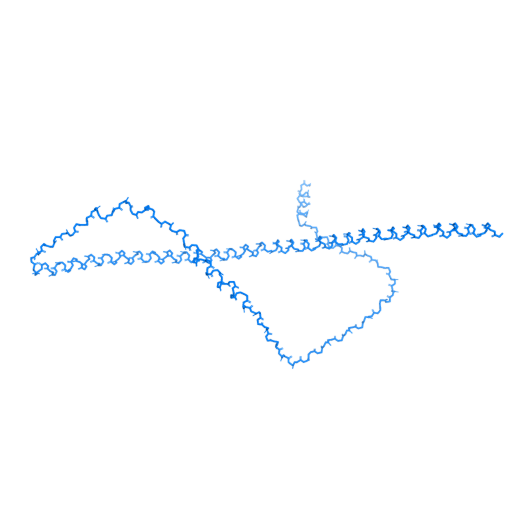.00 55.69 170 GLY A CA 1
ATOM 1312 C C . GLY A 1 170 ? -25.064 12.448 -26.824 1.00 55.69 170 GLY A C 1
ATOM 1313 O O . GLY A 1 170 ? -25.574 13.532 -27.088 1.00 55.69 170 GLY A O 1
ATOM 1314 N N . SER A 1 171 ? -23.958 12.321 -26.101 1.00 52.22 171 SER A N 1
ATOM 1315 C CA . SER A 1 171 ? -22.996 13.398 -25.972 1.00 52.22 171 SER A CA 1
ATOM 1316 C C . SER A 1 171 ? -21.944 13.111 -27.026 1.00 52.22 171 SER A C 1
ATOM 1318 O O . SER A 1 171 ? -21.172 12.160 -26.907 1.00 52.22 171 SER A O 1
ATOM 1320 N N . ALA A 1 172 ? -22.001 13.877 -28.112 1.00 54.59 172 ALA A N 1
ATOM 1321 C CA . ALA A 1 172 ? -20.956 13.906 -29.115 1.00 54.59 172 ALA A CA 1
ATOM 1322 C C . ALA A 1 172 ? -19.599 14.050 -28.411 1.00 54.59 172 ALA A C 1
ATOM 1324 O O . ALA A 1 172 ? -19.445 14.894 -27.525 1.00 54.59 172 ALA A O 1
ATOM 1325 N N . LEU A 1 173 ? -18.630 13.217 -28.794 1.00 63.25 173 LEU A N 1
ATOM 1326 C CA . LEU A 1 173 ? -17.228 13.491 -28.499 1.00 63.25 173 LEU A CA 1
ATOM 1327 C C . LEU A 1 173 ? -16.935 14.926 -28.968 1.00 63.25 173 LEU A C 1
ATOM 1329 O O . LEU A 1 173 ? -17.249 15.234 -30.124 1.00 63.25 173 LEU A O 1
ATOM 1333 N N . PRO A 1 174 ? -16.350 15.810 -28.142 1.00 62.53 174 PRO A N 1
ATOM 1334 C CA . PRO A 1 174 ? -15.798 17.039 -28.683 1.00 62.53 174 PRO A CA 1
ATOM 1335 C C . PRO A 1 174 ? -14.712 16.658 -29.697 1.00 62.53 174 PRO A C 1
ATOM 1337 O O . PRO A 1 174 ? -13.881 15.785 -29.437 1.00 62.53 174 PRO A O 1
ATOM 1340 N N . ALA A 1 175 ? -14.781 17.266 -30.881 1.00 68.25 175 ALA A N 1
ATOM 1341 C CA . ALA A 1 175 ? -13.823 17.056 -31.957 1.00 68.25 175 ALA A CA 1
ATOM 1342 C C . ALA A 1 175 ? -12.384 17.281 -31.453 1.00 68.25 175 ALA A C 1
ATOM 1344 O O . ALA A 1 175 ? -12.172 18.161 -30.612 1.00 68.25 175 ALA A O 1
ATOM 1345 N N . PRO A 1 176 ? -11.390 16.522 -31.951 1.00 60.72 176 PRO A N 1
ATOM 1346 C CA . PRO A 1 176 ? -10.000 16.787 -31.614 1.00 60.72 176 PRO A CA 1
ATOM 1347 C C . PRO A 1 176 ? -9.648 18.211 -32.054 1.00 60.72 176 PRO A C 1
ATOM 1349 O O . PRO A 1 176 ? -9.894 18.597 -33.198 1.00 60.72 176 PRO A O 1
ATOM 1352 N N . LEU A 1 177 ? -9.112 19.001 -31.122 1.00 68.69 177 LEU A N 1
ATOM 1353 C CA . LEU A 1 177 ? -8.635 20.348 -31.410 1.00 68.69 177 LEU A CA 1
ATOM 1354 C C . LEU A 1 177 ? -7.561 20.281 -32.507 1.00 68.69 177 LEU A C 1
ATOM 1356 O O . LEU A 1 177 ? -6.739 19.359 -32.490 1.00 68.69 177 LEU A O 1
ATOM 1360 N N . PRO A 1 178 ? -7.539 21.235 -33.454 1.00 57.38 178 PRO A N 1
ATOM 1361 C CA . PRO A 1 178 ? -6.472 21.299 -34.435 1.00 57.38 178 PRO A CA 1
ATOM 1362 C C . PRO A 1 178 ? -5.155 21.541 -33.697 1.00 57.38 178 PRO A C 1
ATOM 1364 O O . PRO A 1 178 ? -5.004 22.531 -32.980 1.00 57.38 178 PRO A O 1
ATOM 1367 N N . VAL A 1 179 ? -4.207 20.619 -33.866 1.00 59.88 179 VAL A N 1
ATOM 1368 C CA . VAL A 1 179 ? -2.820 20.815 -33.446 1.00 59.88 179 VAL A CA 1
ATOM 1369 C C . VAL A 1 179 ? -2.277 21.947 -34.309 1.00 59.88 179 VAL A C 1
ATOM 1371 O O . VAL A 1 179 ? -1.962 21.753 -35.483 1.00 59.88 179 VAL A O 1
ATOM 1374 N N . ARG A 1 180 ? -2.267 23.158 -33.748 1.00 53.84 180 ARG A N 1
ATOM 1375 C CA . ARG A 1 180 ? -1.584 24.309 -34.331 1.00 53.84 180 ARG A CA 1
ATOM 1376 C C . ARG A 1 180 ? -0.108 23.933 -34.404 1.00 53.84 180 ARG A C 1
ATOM 1378 O O . ARG A 1 180 ? 0.472 23.560 -33.386 1.00 53.84 180 ARG A O 1
ATOM 1385 N N . GLY A 1 181 ? 0.437 23.929 -35.619 1.00 46.91 181 GLY A N 1
ATOM 1386 C CA . GLY A 1 181 ? 1.854 23.689 -35.849 1.00 46.91 181 GLY A CA 1
ATOM 1387 C C . GLY A 1 181 ? 2.670 24.613 -34.956 1.00 46.91 181 GLY A C 1
ATOM 1388 O O . GLY A 1 181 ? 2.346 25.792 -34.831 1.00 46.91 181 GLY A O 1
ATOM 1389 N N . TYR A 1 182 ? 3.668 24.042 -34.293 1.00 52.56 182 TYR A N 1
ATOM 1390 C CA . TYR A 1 182 ? 4.735 24.809 -33.675 1.00 52.56 182 TYR A CA 1
ATOM 1391 C C . TYR A 1 182 ? 5.514 25.415 -34.848 1.00 52.56 182 TYR A C 1
ATOM 1393 O O . TYR A 1 182 ? 6.271 24.713 -35.516 1.00 52.56 182 TYR A O 1
ATOM 1401 N N . GLU A 1 183 ? 5.184 26.652 -35.209 1.00 48.19 183 GLU A N 1
ATOM 1402 C CA . GLU A 1 183 ? 6.054 27.468 -36.047 1.00 48.19 183 GLU A CA 1
ATOM 1403 C C . GLU A 1 183 ? 7.238 27.869 -35.159 1.00 48.19 183 GLU A C 1
ATOM 1405 O O . GLU A 1 183 ? 7.051 28.317 -34.027 1.00 48.19 183 GLU A O 1
ATOM 1410 N N . ASP A 1 184 ? 8.443 27.570 -35.644 1.00 54.56 184 ASP A N 1
ATOM 1411 C CA . ASP A 1 184 ? 9.717 27.967 -35.051 1.00 54.56 184 ASP A CA 1
ATOM 1412 C C . ASP A 1 184 ? 9.813 29.499 -35.046 1.00 54.56 184 ASP A C 1
ATOM 1414 O O . ASP A 1 184 ? 10.310 30.099 -35.998 1.00 54.56 184 ASP A O 1
ATOM 1418 N N . ASP A 1 185 ? 9.345 30.129 -33.974 1.00 44.47 185 ASP A N 1
ATOM 1419 C CA . ASP A 1 185 ? 9.696 31.506 -33.643 1.00 44.47 185 ASP A CA 1
ATOM 1420 C C . ASP 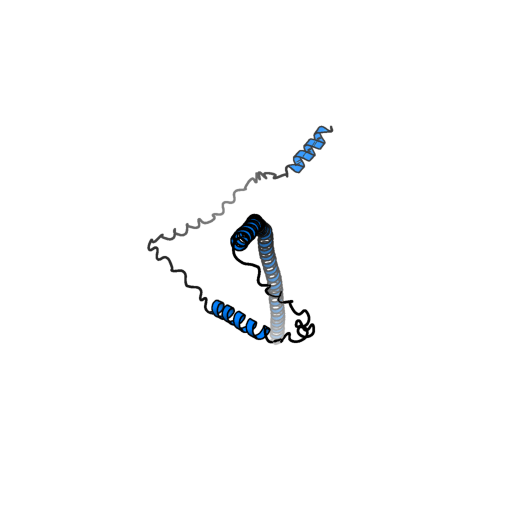A 1 185 ? 10.808 31.466 -32.583 1.00 44.47 185 ASP A C 1
ATOM 1422 O O . ASP A 1 185 ? 10.574 31.366 -31.378 1.00 44.47 185 ASP A O 1
ATOM 1426 N N . GLU A 1 186 ? 12.053 31.489 -33.061 1.00 57.94 186 GLU A N 1
ATOM 1427 C CA . GLU A 1 186 ? 13.244 31.767 -32.257 1.00 57.94 186 GLU A CA 1
ATOM 1428 C C . GLU A 1 186 ? 13.209 33.243 -31.810 1.00 57.94 186 GLU A C 1
ATOM 1430 O O . GLU A 1 186 ? 13.767 34.123 -32.468 1.00 57.94 186 GLU A O 1
ATOM 1435 N N . GLU A 1 187 ? 12.549 33.525 -30.684 1.00 58.44 187 GLU A N 1
ATOM 1436 C CA . GLU A 1 187 ? 12.756 34.750 -29.901 1.00 58.44 187 GLU A CA 1
ATOM 1437 C C . GLU A 1 187 ? 13.564 34.425 -28.629 1.00 58.44 187 GLU A C 1
ATOM 1439 O O . GLU A 1 187 ? 13.275 33.438 -27.943 1.00 58.44 187 GLU A O 1
ATOM 1444 N N . PRO A 1 188 ? 14.596 35.220 -28.285 1.00 51.16 188 PRO A N 1
ATOM 1445 C CA . PRO A 1 188 ? 15.415 34.966 -27.109 1.00 51.16 188 PRO A CA 1
ATOM 1446 C C . PRO A 1 188 ? 14.613 35.296 -25.846 1.00 51.16 188 PRO A C 1
ATOM 1448 O O . PRO A 1 188 ? 14.297 36.452 -25.577 1.00 51.16 188 PRO A O 1
ATOM 1451 N N . LEU A 1 189 ? 14.284 34.269 -25.064 1.00 53.09 189 LEU A N 1
ATOM 1452 C CA . LEU A 1 189 ? 13.658 34.433 -23.757 1.00 53.09 189 LEU A CA 1
ATOM 1453 C C . LEU A 1 189 ? 14.689 34.965 -22.753 1.00 53.09 189 LEU A C 1
ATOM 1455 O O . LEU A 1 189 ? 15.549 34.219 -22.276 1.00 53.09 189 LEU A O 1
ATOM 1459 N N . ASP A 1 190 ? 14.564 36.247 -22.412 1.00 48.34 190 ASP A N 1
ATOM 1460 C CA . ASP A 1 190 ? 15.084 36.806 -21.167 1.00 48.34 190 ASP A CA 1
ATOM 1461 C C . ASP A 1 190 ? 14.449 36.042 -19.994 1.00 48.34 190 ASP A C 1
ATOM 1463 O O . ASP A 1 190 ? 13.260 36.157 -19.692 1.00 48.34 190 ASP A O 1
ATOM 1467 N N . LEU A 1 191 ? 15.253 35.181 -19.372 1.00 55.38 191 LEU A N 1
ATOM 1468 C CA . LEU A 1 191 ? 14.895 34.406 -18.190 1.00 55.38 191 LEU A CA 1
ATOM 1469 C C . LEU A 1 191 ? 14.913 35.302 -16.945 1.00 55.38 191 LEU A C 1
ATOM 1471 O O . LEU A 1 191 ? 15.843 35.225 -16.142 1.00 55.38 191 LEU A O 1
ATOM 1475 N N . ASP A 1 192 ? 13.854 36.080 -16.736 1.00 48.94 192 ASP A N 1
ATOM 1476 C CA . ASP A 1 192 ? 13.465 36.496 -15.385 1.00 48.94 192 ASP A CA 1
ATOM 1477 C C . ASP A 1 192 ? 12.731 35.325 -14.718 1.00 48.94 192 ASP A C 1
ATOM 1479 O O . ASP A 1 192 ? 11.504 35.234 -14.663 1.00 48.94 192 ASP A O 1
ATOM 1483 N N . LEU A 1 193 ? 13.525 34.364 -14.243 1.00 50.56 193 LEU A N 1
ATOM 1484 C CA . LEU A 1 193 ? 13.065 33.354 -13.301 1.00 50.56 193 LEU A CA 1
ATOM 1485 C C . LEU A 1 193 ? 12.842 34.043 -11.951 1.00 50.56 193 LEU A C 1
ATOM 1487 O O . LEU A 1 193 ? 13.761 34.131 -11.133 1.00 50.56 193 LEU A O 1
ATOM 1491 N N . GLU A 1 194 ? 11.614 34.489 -11.691 1.00 50.16 194 GLU A N 1
ATOM 1492 C CA . GLU A 1 194 ? 11.111 34.620 -10.323 1.00 50.16 194 GLU A CA 1
ATOM 1493 C C . GLU A 1 194 ? 11.060 33.215 -9.708 1.00 50.16 194 GLU A C 1
ATOM 1495 O O . GLU A 1 194 ? 10.047 32.518 -9.699 1.00 50.16 194 GLU A O 1
ATOM 1500 N N . VAL A 1 195 ? 12.220 32.761 -9.233 1.00 51.78 195 VAL A N 1
ATOM 1501 C CA . VAL A 1 195 ? 12.320 31.668 -8.276 1.00 51.78 195 VAL A CA 1
ATOM 1502 C C . VAL A 1 195 ? 11.744 32.226 -6.983 1.00 51.78 195 VAL A C 1
ATOM 1504 O O . VAL A 1 195 ? 12.438 32.904 -6.225 1.00 51.78 195 VAL A O 1
ATOM 1507 N N . GLU A 1 196 ? 10.453 31.992 -6.752 1.00 53.41 196 GLU A N 1
ATOM 1508 C CA . GLU A 1 196 ? 9.878 32.094 -5.416 1.00 53.41 196 GLU A CA 1
ATOM 1509 C C . GLU A 1 196 ? 10.616 31.082 -4.534 1.00 53.41 196 GLU A C 1
ATOM 1511 O O . GLU A 1 196 ? 10.316 29.892 -4.483 1.00 53.41 196 GLU A O 1
ATOM 1516 N N . ASP A 1 197 ? 11.683 31.580 -3.913 1.00 53.84 197 ASP A N 1
ATOM 1517 C CA . ASP A 1 197 ? 12.535 30.885 -2.968 1.00 53.84 197 ASP A CA 1
ATOM 1518 C C . ASP A 1 197 ? 11.652 30.489 -1.768 1.00 53.84 197 ASP A C 1
ATOM 1520 O O . ASP A 1 197 ? 11.470 31.253 -0.812 1.00 53.84 197 ASP A O 1
ATOM 1524 N N . GLU A 1 198 ? 11.100 29.273 -1.800 1.00 55.16 198 GLU A N 1
ATOM 1525 C CA . GLU A 1 198 ? 10.515 28.562 -0.655 1.00 55.16 198 GLU A CA 1
ATOM 1526 C C . GLU A 1 198 ? 11.609 28.230 0.382 1.00 55.16 198 GLU A C 1
ATOM 1528 O O . GLU A 1 198 ? 11.786 27.096 0.829 1.00 55.16 198 GLU A O 1
ATOM 1533 N N . ARG A 1 199 ? 12.401 29.228 0.787 1.00 59.69 199 ARG A N 1
ATOM 1534 C CA . ARG A 1 199 ? 13.326 29.100 1.908 1.00 59.69 199 ARG A CA 1
ATOM 1535 C C . ARG A 1 199 ? 12.506 28.983 3.177 1.00 59.69 199 ARG A C 1
ATOM 1537 O O . ARG A 1 199 ? 11.841 29.940 3.597 1.00 59.69 199 ARG A O 1
ATOM 1544 N N . SER A 1 200 ? 12.565 27.771 3.719 1.00 67.12 200 SER A N 1
ATOM 1545 C CA . SER A 1 200 ? 11.943 27.296 4.946 1.00 67.12 200 SER A CA 1
ATOM 1546 C C . SER A 1 200 ? 11.987 28.357 6.045 1.00 67.12 200 SER A C 1
ATOM 1548 O O . SER A 1 200 ? 13.038 28.928 6.339 1.00 67.12 200 SER A O 1
ATOM 1550 N N . GLU A 1 201 ? 10.837 28.624 6.663 1.00 74.62 201 GLU A N 1
ATOM 1551 C CA . GLU A 1 201 ? 10.644 29.650 7.699 1.00 74.62 201 GLU A CA 1
ATOM 1552 C C . GLU A 1 201 ? 11.655 29.539 8.855 1.00 74.62 201 GLU A C 1
ATOM 1554 O O . GLU A 1 201 ? 12.053 30.552 9.434 1.00 74.62 201 GLU A O 1
ATOM 1559 N N . ALA A 1 202 ? 12.161 28.328 9.106 1.00 73.88 202 ALA A N 1
ATOM 1560 C CA . ALA A 1 202 ? 13.210 28.051 10.080 1.00 73.88 202 ALA A CA 1
ATOM 1561 C C . ALA A 1 202 ? 14.522 28.818 9.810 1.00 73.88 202 ALA A C 1
ATOM 1563 O O . ALA A 1 202 ? 15.189 29.243 10.753 1.00 73.88 202 ALA A O 1
ATOM 1564 N N . GLU A 1 203 ? 14.895 29.050 8.547 1.00 72.06 203 GLU A N 1
ATOM 1565 C CA . GLU A 1 203 ? 16.108 29.813 8.213 1.00 72.06 203 GLU A CA 1
ATOM 1566 C C . GLU A 1 203 ? 15.940 31.310 8.498 1.00 72.06 203 GLU A C 1
ATOM 1568 O O . GLU A 1 203 ? 16.886 31.983 8.916 1.00 72.06 203 GLU A O 1
ATOM 1573 N N . ARG A 1 204 ? 14.722 31.839 8.333 1.00 75.94 204 ARG A N 1
ATOM 1574 C CA . ARG A 1 204 ? 14.424 33.254 8.602 1.00 75.94 204 ARG A CA 1
ATOM 1575 C C . ARG A 1 204 ? 14.454 33.550 10.097 1.00 75.94 204 ARG A C 1
ATOM 1577 O O . ARG A 1 204 ? 14.945 34.605 10.497 1.00 75.94 204 ARG A O 1
ATOM 1584 N N . GLU A 1 205 ? 13.985 32.621 10.927 1.00 80.88 205 GLU A N 1
ATOM 1585 C CA . GLU A 1 205 ? 14.092 32.752 12.384 1.00 80.88 205 GLU A CA 1
ATOM 1586 C C . GLU A 1 205 ? 15.545 32.696 12.863 1.00 80.88 205 GLU A C 1
ATOM 1588 O O . GLU A 1 205 ? 15.942 33.495 13.715 1.00 80.88 205 GLU A O 1
ATOM 1593 N N . LEU A 1 206 ? 16.367 31.830 12.265 1.00 80.25 206 LEU A N 1
ATOM 1594 C CA . LEU A 1 206 ? 17.774 31.678 12.639 1.00 80.25 206 LEU A CA 1
ATOM 1595 C C . LEU A 1 206 ? 18.596 32.928 12.286 1.00 80.25 206 LEU A C 1
ATOM 1597 O O . LEU A 1 206 ? 19.392 33.399 13.100 1.00 80.25 206 LEU A O 1
ATOM 1601 N N . LEU A 1 207 ? 18.341 33.533 11.121 1.00 82.19 207 LEU A N 1
ATOM 1602 C CA . LEU A 1 207 ? 18.972 34.796 10.722 1.00 82.19 207 LEU A CA 1
ATOM 1603 C C . LEU A 1 207 ? 18.524 35.976 11.590 1.00 82.19 207 LEU A C 1
ATOM 1605 O O . LEU A 1 207 ? 19.344 36.826 11.943 1.00 82.19 207 LEU A O 1
ATOM 1609 N N . ARG A 1 208 ? 17.251 36.010 11.998 1.00 82.94 208 ARG A N 1
ATOM 1610 C CA . ARG A 1 208 ? 16.730 37.054 12.890 1.00 82.94 208 ARG A CA 1
ATOM 1611 C C . ARG A 1 208 ? 17.337 36.960 14.289 1.00 82.94 208 ARG A C 1
ATOM 1613 O O . ARG A 1 208 ? 17.710 37.987 14.852 1.00 82.94 208 ARG A O 1
ATOM 1620 N N . ALA A 1 209 ? 17.494 35.742 14.810 1.00 86.56 209 ALA A N 1
ATOM 1621 C CA . ALA A 1 209 ? 18.166 35.492 16.083 1.00 86.56 209 ALA A CA 1
ATOM 1622 C C . ALA A 1 209 ? 19.652 35.886 16.036 1.00 86.56 209 ALA A C 1
ATOM 1624 O O . ALA A 1 209 ? 20.176 36.445 17.000 1.00 86.56 209 ALA A O 1
ATOM 1625 N N . LEU A 1 210 ? 20.324 35.656 14.903 1.00 84.69 210 LEU A N 1
ATOM 1626 C CA . LEU A 1 210 ? 21.722 36.052 14.722 1.00 84.69 210 LEU A CA 1
ATOM 1627 C C . LEU A 1 210 ? 21.891 37.577 14.635 1.00 84.69 210 LEU A C 1
ATOM 1629 O O . LEU A 1 210 ? 22.880 38.123 15.119 1.00 84.69 210 LEU A O 1
ATOM 1633 N N . GLN A 1 211 ? 20.926 38.271 14.030 1.00 84.50 211 GLN A N 1
ATOM 1634 C CA . GLN A 1 211 ? 20.983 39.719 13.843 1.00 84.50 211 GLN A CA 1
ATOM 1635 C C . GLN A 1 211 ? 20.636 40.500 15.119 1.00 84.50 211 GLN A C 1
ATOM 1637 O O . GLN A 1 211 ? 21.134 41.606 15.294 1.00 84.50 211 GLN A O 1
ATOM 1642 N N . SER A 1 212 ? 19.843 39.931 16.035 1.00 85.06 212 SER A N 1
ATOM 1643 C CA . SER A 1 212 ? 19.507 40.568 17.321 1.00 85.06 212 SER A CA 1
ATOM 1644 C C . SER A 1 212 ? 20.614 40.509 18.382 1.00 85.06 212 SER A C 1
ATOM 1646 O O . SER A 1 212 ? 20.452 41.080 19.456 1.00 85.06 212 SER A O 1
ATOM 1648 N N . VAL A 1 213 ? 21.708 39.788 18.122 1.00 72.94 213 VAL A N 1
ATOM 1649 C CA . VAL A 1 213 ? 22.840 39.618 19.057 1.00 72.94 213 VAL A CA 1
ATOM 1650 C C . VAL A 1 213 ? 24.022 40.541 18.706 1.00 72.94 213 VAL A C 1
ATOM 1652 O O . VAL A 1 213 ? 25.032 40.548 19.409 1.00 72.94 213 VAL A O 1
ATOM 1655 N N . ARG A 1 214 ? 23.899 41.352 17.649 1.00 59.00 214 ARG A N 1
ATOM 1656 C CA . ARG A 1 214 ? 24.887 42.366 17.265 1.00 59.00 214 ARG A CA 1
ATOM 1657 C C . ARG A 1 214 ? 24.424 43.766 17.644 1.00 59.00 214 ARG A C 1
ATOM 1659 O O . ARG A 1 214 ? 25.310 44.557 18.032 1.00 59.00 214 ARG A O 1
#

Sequence (214 aa):
MPLQLLLDGTIIVLLLVFIGYAVLLSRQLKDLRRNRDEMARIITTFNEATARAEAGIPRLRKTAEEAGRALDDSVSKARTLRDDLAYMVERADGMATRLETAVRSARGGEGKPAARDPVRPDPRAVDARAVEAHVDLRTTDRLDGAASDYDDRLAQARPRPRPARADGRGSALPAPLPVRGYEDDEEPLDLDLEVEDERSEAERELLRALQSVR

Foldseek 3Di:
DVVVVVVVVVVVVVVVVVVVVVVVVVVVVVVVVVVVVVVVVVVVVVVVVVVVVVVVVVVVVVVVVVVVVVVVVVVVVVVVVVVVVVVVVVVVVVVVVVVVVVVVVVCVVPDDDDDDDPPDPDPPPPPPPPPPDDPPPCPVVVVVVVVVVVVVVVVPPDPDPDPDPPPPDDDDDDDPDPPDDPDDDPDDDPPPPPPPPPPDVVVVVVVVVVVVVD

Secondary structure (DSSP, 8-state):
-HHHHHHHHHHHHHHHHHHHHHHHHHHHHHHHHHHHHHHHHHHHHHHHHHHHHHHHHHHHHHHHHHHHHHHHHHHHHHHHHHHHHHHHHHHHHHHHHHHHHHHHHHHHTS------------TTSS-TTSSSS---TTSSHHHHHHHHHHHHHHHH---PPPP--------PPPPPPP----------------------HHHHHHHHHHHTT-

Radius of gyration: 45.81 Å; chains: 1; bounding box: 97×84×126 Å

pLDDT: mean 75.75, std 19.18, range [43.97, 97.69]

Organism: NCBI:txid478448

InterPro domains:
  IPR045531 Domain of unknown function DUF6468 [PF20072] (32-107)